Protein AF-A0A6N6KEZ6-F1 (afdb_monomer)

Sequence (178 aa):
MNPNRKKKKTLINPRKERHRRRELSLEQYFKGILEGDRVILSRAITLLESTRKDHKLLARELVEKCLPYTGKSFRLGITGTPGVGKSTFIASFGMYQISQGKKVAVLAVDPSSGVTRESILGDKTRMDKLSRHQQAYIRPSAAWDSLRGVAHKTRETILLCEAAGYDMIIVETVGVVQ

Solvent-accessible surface area (backbone atoms only — not comparable to full-atom values): 10262 Å² total; per-residue (Å²): 138,84,94,79,81,81,80,80,75,79,80,75,61,74,72,64,66,76,64,60,72,76,82,73,52,66,66,57,43,52,52,30,20,62,74,45,37,64,67,43,42,52,50,51,47,52,29,57,72,41,86,51,70,69,40,43,53,52,33,50,55,42,51,63,70,35,51,90,52,37,86,81,43,51,77,45,80,45,74,51,62,85,87,77,46,64,63,56,49,52,30,54,51,48,48,50,43,39,75,72,74,38,25,35,34,37,39,39,41,29,80,60,45,65,80,39,97,67,80,63,79,82,47,50,75,68,25,52,69,37,69,70,33,95,51,37,45,78,43,81,47,75,19,86,51,59,72,68,55,42,54,52,47,50,53,53,43,49,42,54,40,23,27,30,62,27,43,31,37,37,36,36,42,66,44,80,80,129

Nearest PDB structures (foldseek):
  2qm8-assembly1_B  TM=9.218E-01  e=8.811E-16  Methylorubrum extorquens AM1
  4jyc-assembly2_B  TM=9.032E-01  e=5.930E-16  Methylorubrum extorquens AM1
  4jyb-assembly1_B  TM=9.152E-01  e=1.385E-15  Methylorubrum extorquens AM1
  4jyb-assembly1_A  TM=9.215E-01  e=3.423E-15  Methylorubrum extorquens AM1
  2qm8-assembly1_A  TM=9.091E-01  e=3.057E-15  Methylorubrum extorquens AM1

Foldseek 3Di:
DDPDDDPPDDPDPPVVVVPPPPDDALVRLLVCLLQLPLVSLLVLLVLLVDPDPVSVVSNVVSLVSLQVLADQAAEAEDEDAPPPCRLVCCLVVLVVVVVVVFQEEEEEQELCCLPDVDDPPVSCVVSVPQCPDPSYHYDYDRNNDPPVSSVVSVVSSNSSNSSSRGRYYYYYYHYDDD

Radius of gyration: 20.62 Å; Cα contacts (8 Å, |Δi|>4): 231; chains: 1; bounding box: 39×37×83 Å

pLDDT: mean 79.79, std 20.98, range [33.06, 98.62]

Secondary structure (DSSP, 8-state):
-------------HHHHTTS-PPPPHHHHHHHHHTT-HHHHHHHHHHHH---HHHHHHHHHHHHHHGGG-S-SEEEEE---TTSSHHHHHHHHHHHHHHTT--EEEEEEETTTTT-S-SSTTTTTTSHHHHH-TTEEEEEEE--S-HHHHHHHHHHHHHHHHHTT-SEEEEEEPPPP-

Structure (mmCIF, N/CA/C/O backbone):
data_AF-A0A6N6KEZ6-F1
#
_entry.id   AF-A0A6N6KEZ6-F1
#
loop_
_atom_site.group_PDB
_atom_site.id
_atom_site.type_symbol
_atom_site.label_atom_id
_atom_site.label_alt_id
_atom_site.label_comp_id
_atom_site.label_asym_id
_atom_site.label_entity_id
_atom_site.label_seq_id
_atom_site.pdbx_PDB_ins_code
_atom_site.Cartn_x
_atom_site.Cartn_y
_atom_site.Cartn_z
_atom_site.occupancy
_atom_site.B_iso_or_equiv
_atom_site.auth_seq_id
_atom_site.auth_comp_id
_atom_site.auth_asym_id
_atom_site.auth_atom_id
_atom_site.pdbx_PDB_model_num
ATOM 1 N N . MET A 1 1 ? -13.095 -18.996 -66.629 1.00 39.56 1 MET A N 1
ATOM 2 C CA . MET A 1 1 ? -12.800 -17.764 -65.859 1.00 39.56 1 MET A CA 1
ATOM 3 C C . MET A 1 1 ? -14.006 -17.499 -64.961 1.00 39.56 1 MET A C 1
ATOM 5 O O . MET A 1 1 ? -15.068 -17.227 -65.494 1.00 39.56 1 MET A O 1
ATOM 9 N N . ASN A 1 2 ? -13.913 -17.720 -63.644 1.00 33.06 2 ASN A N 1
ATOM 10 C CA . ASN A 1 2 ? -15.077 -17.665 -62.741 1.00 33.06 2 ASN A CA 1
ATOM 11 C C . ASN A 1 2 ? -14.962 -16.453 -61.787 1.00 33.06 2 ASN A C 1
ATOM 13 O O . ASN A 1 2 ? -14.036 -16.435 -60.969 1.00 33.06 2 ASN A O 1
ATOM 17 N N . PRO A 1 3 ? -15.838 -15.433 -61.878 1.00 43.56 3 PRO A N 1
ATOM 18 C CA . PRO A 1 3 ? -15.751 -14.226 -61.068 1.00 43.56 3 PRO A CA 1
ATOM 19 C C . PRO A 1 3 ? -16.653 -14.349 -59.833 1.00 43.56 3 PRO A C 1
ATOM 21 O O . PRO A 1 3 ? -17.780 -13.869 -59.823 1.00 43.56 3 PRO A O 1
ATOM 24 N N . ASN A 1 4 ? -16.179 -14.992 -58.761 1.00 43.97 4 ASN A N 1
ATOM 25 C CA . ASN A 1 4 ? -16.830 -14.855 -57.452 1.00 43.97 4 ASN A CA 1
ATOM 26 C C . ASN A 1 4 ? -15.882 -15.202 -56.291 1.00 43.97 4 ASN A C 1
ATOM 28 O O . ASN A 1 4 ? -15.858 -16.319 -55.780 1.00 43.97 4 ASN A O 1
ATOM 32 N N . ARG A 1 5 ? -15.094 -14.224 -55.833 1.00 44.69 5 ARG A N 1
ATOM 33 C CA . ARG A 1 5 ? -14.444 -14.268 -54.513 1.00 44.69 5 ARG A CA 1
ATOM 34 C C . ARG A 1 5 ? -14.894 -13.061 -53.698 1.00 44.69 5 ARG A C 1
ATOM 36 O O . ARG A 1 5 ? -14.211 -12.043 -53.617 1.00 44.69 5 ARG A O 1
ATOM 43 N N . LYS A 1 6 ? -16.069 -13.193 -53.076 1.00 42.56 6 LYS A N 1
ATOM 44 C CA . LYS A 1 6 ? -16.505 -12.327 -51.975 1.00 42.56 6 LYS A CA 1
ATOM 45 C C . LYS A 1 6 ? -15.437 -12.361 -50.874 1.00 42.56 6 LYS A C 1
ATOM 47 O O . LYS A 1 6 ? -15.147 -13.416 -50.312 1.00 42.56 6 LYS A O 1
ATOM 52 N N . LYS A 1 7 ? -14.851 -11.197 -50.579 1.00 43.41 7 LYS A N 1
ATOM 53 C CA . LYS A 1 7 ? -13.954 -10.970 -49.439 1.00 43.41 7 LYS A CA 1
ATOM 54 C C . LYS A 1 7 ? -14.673 -11.398 -48.153 1.00 43.41 7 LYS A C 1
ATOM 56 O O . LYS A 1 7 ? -15.649 -10.764 -47.754 1.00 43.41 7 LYS A O 1
ATOM 61 N N . LYS A 1 8 ? -14.199 -12.466 -47.502 1.00 40.03 8 LYS A N 1
ATOM 62 C CA . LYS A 1 8 ? -14.596 -12.812 -46.130 1.00 40.03 8 LYS A CA 1
ATOM 63 C C . LYS A 1 8 ? -14.159 -11.660 -45.220 1.00 40.03 8 LYS A C 1
ATOM 65 O O . LYS A 1 8 ? -12.970 -11.497 -44.969 1.00 40.03 8 LYS A O 1
ATOM 70 N N . LYS A 1 9 ? -15.113 -10.847 -44.756 1.00 42.62 9 LYS A N 1
ATOM 71 C CA . LYS A 1 9 ? -14.908 -9.938 -43.623 1.00 42.62 9 LYS A CA 1
ATOM 72 C C . LYS A 1 9 ? -14.557 -10.805 -42.418 1.00 42.62 9 LYS A C 1
ATOM 74 O O . LYS A 1 9 ? -15.373 -11.614 -41.982 1.00 42.62 9 LYS A O 1
ATOM 79 N N . THR A 1 10 ? -13.335 -10.672 -41.922 1.00 42.62 10 THR A N 1
ATOM 80 C CA . THR A 1 10 ? -12.899 -11.290 -40.673 1.00 42.62 10 THR A CA 1
ATOM 81 C C . THR A 1 10 ? -13.818 -10.781 -39.566 1.00 42.62 10 THR A C 1
ATOM 83 O O . THR A 1 10 ? -13.821 -9.592 -39.254 1.00 42.62 10 THR A O 1
ATOM 86 N N . LEU A 1 11 ? -14.655 -11.665 -39.026 1.00 49.34 11 LEU A N 1
ATOM 87 C CA . LEU A 1 11 ? -15.538 -11.371 -37.903 1.00 49.34 11 LEU A CA 1
ATOM 88 C C . LEU A 1 11 ? -14.661 -11.151 -36.664 1.00 49.34 11 LEU A C 1
ATOM 90 O O . LEU A 1 11 ? -14.237 -12.100 -36.006 1.00 49.34 11 LEU A O 1
ATOM 94 N N . ILE A 1 12 ? -14.331 -9.891 -36.379 1.00 56.25 12 ILE A N 1
ATOM 95 C CA . ILE A 1 12 ? -13.690 -9.504 -35.123 1.00 56.25 12 ILE A CA 1
ATOM 96 C C . ILE A 1 12 ? -14.711 -9.772 -34.013 1.00 56.25 12 ILE A C 1
ATOM 98 O O . ILE A 1 12 ? -15.818 -9.242 -34.028 1.00 56.25 12 ILE A O 1
ATOM 102 N N . ASN A 1 13 ? -14.356 -10.655 -33.080 1.00 51.19 13 ASN A N 1
ATOM 103 C CA . ASN A 1 13 ? -15.225 -11.086 -31.991 1.00 51.19 13 ASN A CA 1
ATOM 104 C C . ASN A 1 13 ? -15.569 -9.891 -31.064 1.00 51.19 13 ASN A C 1
ATOM 106 O O . ASN A 1 13 ? -14.661 -9.383 -30.398 1.00 51.19 13 ASN A O 1
ATOM 110 N N . PRO A 1 14 ? -16.844 -9.471 -30.940 1.00 50.97 14 PRO A N 1
ATOM 111 C CA . PRO A 1 14 ? -17.250 -8.310 -30.134 1.00 50.97 14 PRO A CA 1
ATOM 112 C C . PRO A 1 14 ? -17.004 -8.489 -28.623 1.00 50.97 14 PRO A C 1
ATOM 114 O O . PRO A 1 14 ? -17.010 -7.524 -27.860 1.00 50.97 14 PRO A O 1
ATOM 117 N N . ARG A 1 15 ? -16.717 -9.718 -28.160 1.00 48.75 15 ARG A N 1
ATOM 118 C CA . ARG A 1 15 ? -16.285 -9.977 -26.774 1.00 48.75 15 ARG A CA 1
ATOM 119 C C . ARG A 1 15 ? -14.855 -9.502 -26.483 1.00 48.75 15 ARG A C 1
ATOM 121 O O . ARG A 1 15 ? -14.534 -9.269 -25.321 1.00 48.75 15 ARG A O 1
ATOM 128 N N . LYS A 1 16 ? -14.003 -9.332 -27.503 1.00 45.66 16 LYS A N 1
ATOM 129 C CA . LYS A 1 16 ? -12.598 -8.910 -27.335 1.00 45.66 16 LYS A CA 1
ATOM 130 C C . LYS A 1 16 ? -12.468 -7.410 -27.031 1.00 45.66 16 LYS A C 1
ATOM 132 O O . LYS A 1 16 ? -11.566 -7.022 -26.295 1.00 45.66 16 LYS A O 1
ATOM 137 N N . GLU A 1 17 ? -13.395 -6.582 -27.517 1.00 43.19 17 GLU A N 1
ATOM 138 C CA . GLU A 1 17 ? -13.445 -5.142 -27.208 1.00 43.19 17 GLU A CA 1
ATOM 139 C C . GLU A 1 17 ? -13.908 -4.853 -25.777 1.00 43.19 17 GLU A C 1
ATOM 141 O O . GLU A 1 17 ? -13.361 -3.964 -25.127 1.00 43.19 17 GLU A O 1
ATOM 146 N N . ARG A 1 18 ? -14.843 -5.649 -25.236 1.00 45.84 18 ARG A N 1
ATOM 147 C CA . ARG A 1 18 ? -15.369 -5.463 -23.869 1.00 45.84 18 ARG A CA 1
ATOM 148 C C . ARG A 1 18 ? -14.318 -5.634 -22.762 1.00 45.84 18 ARG A C 1
ATOM 150 O O . ARG A 1 18 ? -14.537 -5.151 -21.657 1.00 45.84 18 ARG A O 1
ATOM 157 N N . HIS A 1 19 ? -13.185 -6.281 -23.048 1.00 44.97 19 HIS A N 1
ATOM 158 C CA . HIS A 1 19 ? -12.118 -6.547 -22.075 1.00 44.97 19 HIS A CA 1
ATOM 159 C C . HIS A 1 19 ? -10.830 -5.743 -22.276 1.00 44.97 19 HIS A C 1
ATOM 161 O O . HIS A 1 19 ? -9.875 -5.941 -21.517 1.00 44.97 19 HIS A O 1
ATOM 167 N N . ARG A 1 20 ? -10.789 -4.785 -23.212 1.00 51.41 20 ARG A N 1
ATOM 168 C CA . ARG A 1 20 ? -9.776 -3.724 -23.147 1.00 51.41 20 ARG A CA 1
ATOM 169 C C . ARG A 1 20 ? -10.116 -2.897 -21.906 1.00 51.41 20 ARG A C 1
ATOM 171 O O . ARG A 1 20 ? -10.940 -1.990 -21.976 1.00 51.41 20 ARG A O 1
ATOM 178 N N . ARG A 1 21 ? -9.567 -3.272 -20.739 1.00 61.22 21 ARG A N 1
ATOM 179 C CA . ARG A 1 21 ? -9.621 -2.448 -19.520 1.00 61.22 21 ARG A CA 1
ATOM 180 C C . ARG A 1 21 ? -9.259 -1.040 -19.972 1.00 61.22 21 ARG A C 1
ATOM 182 O O . ARG A 1 21 ? -8.132 -0.852 -20.420 1.00 61.22 21 ARG A O 1
ATOM 189 N N . ARG A 1 22 ? -10.211 -0.099 -19.934 1.00 70.81 22 ARG A N 1
ATOM 190 C CA . ARG A 1 22 ? -9.932 1.298 -20.283 1.00 70.81 22 ARG A CA 1
ATOM 191 C C . ARG A 1 22 ? -8.696 1.713 -19.484 1.00 70.81 22 ARG A C 1
ATOM 193 O O . ARG A 1 22 ? -8.662 1.533 -18.256 1.00 70.81 22 ARG A O 1
ATOM 200 N N . GLU A 1 23 ? -7.655 2.131 -20.198 1.00 82.31 23 GLU A N 1
ATOM 201 C CA . GLU A 1 23 ? -6.483 2.731 -19.573 1.00 82.31 23 GLU A CA 1
ATOM 202 C C . GLU A 1 23 ? -6.987 3.965 -18.824 1.00 82.31 23 GLU A C 1
ATOM 204 O O . GLU A 1 23 ? -7.732 4.773 -19.379 1.00 82.31 23 GLU A O 1
ATOM 209 N N . LEU A 1 24 ? -6.710 4.012 -17.519 1.00 92.12 24 LEU A N 1
ATOM 210 C CA . LEU A 1 24 ? -7.127 5.130 -16.684 1.00 92.12 24 LEU A CA 1
ATOM 211 C C . LEU A 1 24 ? -6.166 6.289 -16.933 1.00 92.12 24 LEU A C 1
ATOM 213 O O . LEU A 1 24 ? -4.958 6.070 -17.042 1.00 92.12 24 LEU A O 1
ATOM 217 N N . SER A 1 25 ? -6.698 7.504 -16.997 1.00 95.94 25 SER A N 1
ATOM 218 C CA . SER A 1 25 ? -5.875 8.711 -17.019 1.00 95.94 25 SER A CA 1
ATOM 219 C C . SER A 1 25 ? -5.213 8.959 -15.660 1.00 95.94 25 SER A C 1
ATOM 221 O O . SER A 1 25 ? -5.630 8.406 -14.638 1.00 95.94 25 SER A O 1
ATOM 223 N N . LEU A 1 26 ? -4.208 9.840 -15.642 1.00 97.50 26 LEU A N 1
ATOM 224 C CA . LEU A 1 26 ? -3.562 10.314 -14.415 1.00 97.50 26 LEU A CA 1
ATOM 225 C C . LEU A 1 26 ? -4.590 10.809 -13.383 1.00 97.50 26 LEU A C 1
ATOM 227 O O . LEU A 1 26 ? -4.562 10.382 -12.232 1.00 97.50 26 LEU A O 1
ATOM 231 N N . GLU A 1 27 ? -5.544 11.641 -13.812 1.00 97.81 27 GLU A N 1
ATOM 232 C CA . GLU A 1 27 ? -6.601 12.172 -12.939 1.00 97.81 27 GLU A CA 1
ATOM 233 C C . GLU A 1 27 ? -7.503 11.081 -12.365 1.00 97.81 27 GLU A C 1
ATOM 235 O O . GLU A 1 2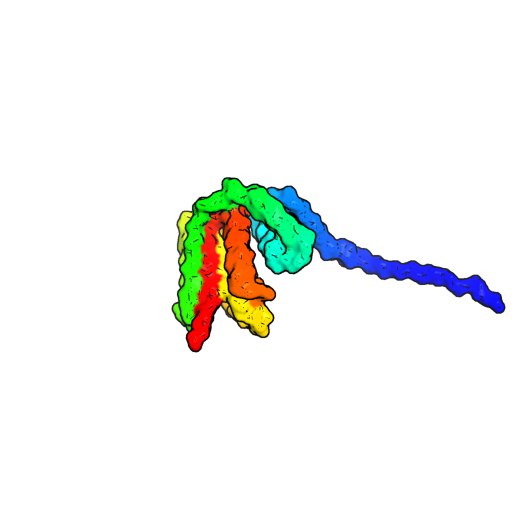7 ? -7.884 11.141 -11.199 1.00 97.81 27 GLU A O 1
ATOM 240 N N . GLN A 1 28 ? -7.839 10.065 -13.165 1.00 97.94 28 GLN A N 1
ATOM 241 C CA . GLN A 1 28 ? -8.671 8.957 -12.700 1.00 97.94 28 GLN A CA 1
ATOM 242 C C . GLN A 1 28 ? -7.947 8.112 -11.651 1.00 97.94 28 GLN A C 1
ATOM 244 O O . GLN A 1 28 ? -8.565 7.713 -10.664 1.00 97.94 28 GLN A O 1
ATOM 249 N N . TYR A 1 29 ? -6.646 7.865 -11.837 1.00 98.38 29 TYR A N 1
ATOM 250 C CA . TYR A 1 29 ? -5.831 7.212 -10.815 1.00 98.38 29 TYR A CA 1
ATOM 251 C C . TYR A 1 29 ? -5.758 8.045 -9.540 1.00 98.38 29 TYR A C 1
ATOM 253 O O . TYR A 1 29 ? -6.046 7.533 -8.461 1.00 98.38 29 TYR A O 1
ATOM 261 N N . PHE A 1 30 ? -5.402 9.322 -9.669 1.00 98.62 30 PHE A N 1
ATOM 262 C CA . PHE A 1 30 ? -5.222 10.224 -8.540 1.00 98.62 30 PHE A CA 1
ATOM 263 C C . PHE A 1 30 ? -6.497 10.361 -7.704 1.00 98.62 30 PHE A C 1
ATOM 265 O O . PHE A 1 30 ? -6.468 10.142 -6.494 1.00 98.62 30 PHE A O 1
ATOM 272 N N . LYS A 1 31 ? -7.632 10.647 -8.355 1.00 98.44 31 LYS A N 1
ATOM 273 C CA . LYS A 1 31 ? -8.926 10.783 -7.681 1.00 98.44 31 LYS A CA 1
ATOM 274 C C . LYS A 1 31 ? -9.320 9.492 -6.965 1.00 98.44 31 LYS A C 1
ATOM 276 O O . LYS A 1 31 ? -9.652 9.533 -5.787 1.00 98.44 31 LYS A O 1
ATOM 281 N N . GLY A 1 32 ? -9.210 8.349 -7.644 1.00 98.31 32 GLY A N 1
ATOM 282 C CA . GLY A 1 32 ? -9.541 7.061 -7.041 1.00 98.31 32 GLY A CA 1
ATOM 283 C C . GLY A 1 32 ? -8.648 6.695 -5.855 1.00 98.31 32 GLY A C 1
ATOM 284 O O . GLY A 1 32 ? -9.132 6.132 -4.877 1.00 98.31 32 GLY A O 1
ATOM 285 N N . ILE A 1 33 ? -7.359 7.049 -5.905 1.00 98.50 33 ILE A N 1
ATOM 286 C CA . ILE A 1 33 ? -6.450 6.884 -4.766 1.00 98.50 33 ILE A CA 1
ATOM 287 C C . ILE A 1 33 ? -6.923 7.732 -3.584 1.00 98.50 33 ILE A C 1
ATOM 289 O O . ILE A 1 33 ? -7.103 7.170 -2.509 1.00 98.50 33 ILE A O 1
ATOM 293 N N . LEU A 1 34 ? -7.188 9.029 -3.772 1.00 98.25 34 LEU A N 1
ATOM 294 C CA . LEU A 1 34 ? -7.643 9.907 -2.682 1.00 98.25 34 LEU A CA 1
ATOM 295 C C . LEU A 1 34 ? -9.004 9.501 -2.100 1.00 98.25 34 LEU A C 1
ATOM 297 O O . LEU A 1 34 ? -9.238 9.663 -0.906 1.00 98.25 34 LEU A O 1
ATOM 301 N N . GLU A 1 35 ? -9.887 8.933 -2.920 1.00 97.88 35 GLU A N 1
ATOM 302 C CA . GLU A 1 35 ? -11.172 8.368 -2.481 1.00 97.88 35 GLU A CA 1
ATOM 303 C C . GLU A 1 35 ? -11.011 7.012 -1.765 1.00 97.88 35 GLU A C 1
ATOM 305 O O . GLU A 1 35 ? -11.973 6.459 -1.232 1.00 97.88 35 GLU A O 1
ATOM 310 N N . GLY A 1 36 ? -9.793 6.464 -1.717 1.00 96.69 36 GLY A N 1
ATOM 311 C CA . GLY A 1 36 ? -9.489 5.204 -1.052 1.00 96.69 36 GLY A CA 1
ATOM 312 C C . GLY A 1 36 ? -9.933 3.961 -1.828 1.00 96.69 36 GLY A C 1
ATOM 313 O O . GLY A 1 36 ? -10.050 2.890 -1.219 1.00 96.69 36 GLY A O 1
ATOM 314 N N . ASP A 1 37 ? -10.160 4.068 -3.143 1.00 97.31 37 ASP A N 1
ATOM 315 C CA . ASP A 1 37 ? -10.543 2.952 -4.010 1.00 97.31 37 ASP A CA 1
ATOM 316 C C . ASP A 1 37 ? -9.404 1.921 -4.094 1.00 97.31 37 ASP A C 1
ATOM 318 O O . ASP A 1 37 ? -8.345 2.124 -4.698 1.00 97.31 37 ASP A O 1
ATOM 322 N N . ARG A 1 38 ? -9.651 0.753 -3.494 1.00 94.81 38 ARG A N 1
ATOM 323 C CA . ARG A 1 38 ? -8.706 -0.369 -3.417 1.00 94.81 38 ARG A CA 1
ATOM 324 C C . ARG A 1 38 ? -8.332 -0.937 -4.784 1.00 94.81 38 ARG A C 1
ATOM 326 O O . ARG A 1 38 ? -7.206 -1.410 -4.966 1.00 94.81 38 ARG A O 1
ATOM 333 N N . VAL A 1 39 ? -9.265 -0.934 -5.734 1.00 94.69 39 VAL A N 1
ATOM 334 C CA . VAL A 1 39 ? -9.041 -1.446 -7.090 1.00 94.69 39 VAL A CA 1
ATOM 335 C C . VAL A 1 39 ? -8.142 -0.482 -7.850 1.00 94.69 39 VAL A C 1
ATOM 337 O O . VAL A 1 39 ? -7.191 -0.924 -8.500 1.00 94.69 39 VAL A O 1
ATOM 340 N N . ILE A 1 40 ? -8.393 0.823 -7.738 1.00 97.12 40 ILE A N 1
ATOM 341 C CA . ILE A 1 40 ? -7.553 1.847 -8.369 1.00 97.12 40 ILE A CA 1
ATOM 342 C C . ILE A 1 40 ? -6.154 1.852 -7.747 1.00 97.12 40 ILE A C 1
ATOM 344 O O . ILE A 1 40 ? -5.178 1.808 -8.496 1.00 97.12 40 ILE A O 1
ATOM 348 N N . LEU A 1 41 ? -6.041 1.769 -6.417 1.00 97.25 41 LEU A N 1
ATOM 349 C CA . LEU A 1 41 ? -4.755 1.627 -5.725 1.00 97.25 41 LEU A CA 1
ATOM 350 C C . LEU A 1 41 ? -3.973 0.396 -6.218 1.00 97.25 41 LEU A C 1
ATOM 352 O O . LEU A 1 41 ? -2.798 0.502 -6.565 1.00 97.25 41 LEU A O 1
ATOM 356 N N . SER A 1 42 ? -4.629 -0.763 -6.335 1.00 94.25 42 SER A N 1
ATOM 357 C CA . SER A 1 42 ? -3.994 -1.990 -6.849 1.00 94.25 42 SER A CA 1
ATOM 358 C C . SER A 1 42 ? -3.485 -1.826 -8.285 1.00 94.25 42 SER A C 1
ATOM 360 O O . SER A 1 42 ? -2.396 -2.295 -8.630 1.00 94.25 42 SER A O 1
ATOM 362 N N . ARG A 1 43 ? -4.261 -1.147 -9.140 1.00 94.81 43 ARG A N 1
ATOM 363 C CA . ARG A 1 43 ? -3.870 -0.857 -10.528 1.00 94.81 43 ARG A CA 1
ATOM 364 C C . ARG A 1 43 ? -2.713 0.139 -10.597 1.00 94.81 43 ARG A C 1
ATOM 366 O O . ARG A 1 43 ? -1.821 -0.063 -11.414 1.00 94.81 43 ARG A O 1
ATOM 373 N N . ALA A 1 44 ? -2.697 1.157 -9.741 1.00 95.69 44 ALA A N 1
ATOM 374 C CA . ALA A 1 44 ? -1.601 2.118 -9.646 1.00 95.69 44 ALA A CA 1
ATOM 375 C C . ALA A 1 44 ? -0.295 1.449 -9.186 1.00 95.69 44 ALA A C 1
ATOM 377 O O . ALA A 1 44 ? 0.761 1.685 -9.761 1.00 95.69 44 ALA A O 1
ATOM 378 N N . ILE A 1 45 ? -0.364 0.522 -8.230 1.00 93.50 45 ILE A N 1
ATOM 379 C CA . ILE A 1 45 ? 0.809 -0.266 -7.819 1.00 93.50 45 ILE A CA 1
ATOM 380 C C . ILE A 1 45 ? 1.281 -1.183 -8.957 1.00 93.50 45 ILE A C 1
ATOM 382 O O . ILE A 1 45 ? 2.474 -1.286 -9.226 1.00 93.50 45 ILE A O 1
ATOM 386 N N . THR A 1 46 ? 0.355 -1.784 -9.709 1.00 91.19 46 THR A N 1
ATOM 387 C CA . THR A 1 46 ? 0.706 -2.548 -10.923 1.00 91.19 46 THR A CA 1
ATOM 388 C C . THR A 1 46 ? 1.396 -1.662 -11.974 1.00 91.19 46 THR A C 1
ATOM 390 O O . THR A 1 46 ? 2.278 -2.124 -12.698 1.00 91.19 46 THR A O 1
ATOM 393 N N . LEU A 1 47 ? 1.016 -0.383 -12.058 1.00 92.12 47 LEU A N 1
ATOM 394 C CA . LEU A 1 47 ? 1.651 0.599 -12.936 1.00 92.12 47 LEU A CA 1
ATOM 395 C C . LEU A 1 47 ? 3.109 0.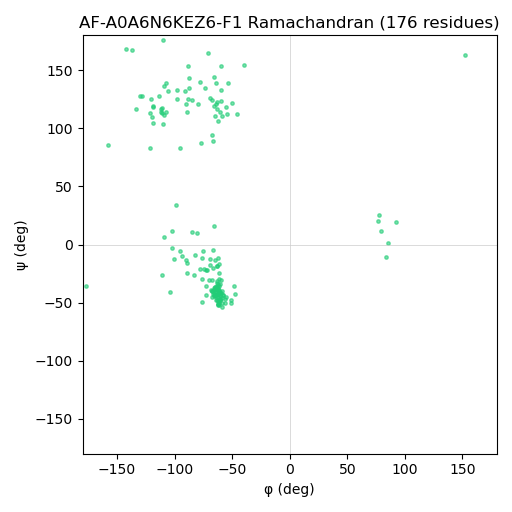865 -12.520 1.00 92.12 47 LEU A C 1
ATOM 397 O O . LEU A 1 47 ? 3.978 0.847 -13.390 1.00 92.12 47 LEU A O 1
ATOM 401 N N . LEU A 1 48 ? 3.385 1.009 -11.214 1.00 90.31 48 LEU A N 1
ATOM 402 C CA . LEU A 1 48 ? 4.747 1.134 -10.660 1.00 90.31 48 LEU A CA 1
ATOM 403 C C . LEU A 1 48 ? 5.617 -0.100 -10.938 1.00 90.31 48 LEU A C 1
ATOM 405 O O . LEU A 1 48 ? 6.822 -0.000 -11.166 1.00 90.31 48 LEU A O 1
ATOM 409 N N . GLU A 1 49 ? 5.016 -1.289 -10.923 1.00 86.50 49 GLU A N 1
ATOM 410 C CA . GLU A 1 49 ? 5.735 -2.544 -11.159 1.00 86.50 49 GLU A CA 1
ATOM 411 C C . GLU A 1 49 ? 6.110 -2.757 -12.636 1.00 86.50 49 GLU A C 1
ATOM 413 O O . GLU A 1 49 ? 7.051 -3.501 -12.926 1.00 86.50 49 GLU A O 1
ATOM 418 N N . SER A 1 50 ? 5.413 -2.087 -13.558 1.00 87.38 50 SER A N 1
ATOM 419 C CA . SER A 1 50 ? 5.540 -2.267 -15.005 1.00 87.38 50 SER A CA 1
ATOM 420 C C . SER A 1 50 ? 6.902 -1.851 -15.575 1.00 87.38 50 SER A C 1
ATOM 422 O O . SER A 1 50 ? 7.495 -0.837 -15.209 1.00 87.38 50 SER A O 1
ATOM 424 N N . THR A 1 51 ? 7.371 -2.592 -16.582 1.00 86.31 51 THR A N 1
ATOM 425 C CA . THR A 1 51 ? 8.599 -2.277 -17.330 1.00 86.31 51 THR A CA 1
ATOM 426 C C . THR A 1 51 ? 8.369 -1.366 -18.541 1.00 86.31 51 THR A C 1
ATOM 428 O O . THR A 1 51 ? 9.331 -0.770 -19.032 1.00 86.31 51 THR A O 1
ATOM 431 N N . ARG A 1 52 ? 7.118 -1.205 -19.007 1.00 90.56 52 ARG A N 1
ATOM 432 C CA . ARG A 1 52 ? 6.773 -0.348 -20.158 1.00 90.56 52 ARG A CA 1
ATOM 433 C C . ARG A 1 52 ? 7.078 1.133 -19.884 1.00 90.56 52 ARG A C 1
ATOM 435 O O . ARG A 1 52 ? 6.796 1.632 -18.797 1.00 90.56 52 ARG A O 1
ATOM 442 N N . LYS A 1 53 ? 7.628 1.843 -20.878 1.00 92.12 53 LYS A N 1
ATOM 443 C CA . LYS A 1 53 ? 8.069 3.248 -20.743 1.00 92.12 53 LYS A CA 1
ATOM 444 C C . LYS A 1 53 ? 6.922 4.217 -20.443 1.00 92.12 53 LYS A C 1
ATOM 446 O O . LYS A 1 53 ? 7.067 5.071 -19.578 1.00 92.12 53 LYS A O 1
ATOM 451 N N . ASP A 1 54 ? 5.797 4.062 -21.131 1.00 93.38 54 ASP A N 1
ATOM 452 C CA . ASP A 1 54 ? 4.582 4.858 -20.931 1.00 93.38 54 ASP A CA 1
ATOM 453 C C . ASP A 1 54 ? 4.009 4.681 -19.518 1.00 93.38 54 ASP A C 1
ATOM 455 O O . ASP A 1 54 ? 3.678 5.658 -18.853 1.00 93.38 54 ASP A O 1
ATOM 459 N N . HIS A 1 55 ? 3.987 3.446 -19.010 1.00 94.12 55 HIS A N 1
ATOM 460 C CA . HIS A 1 55 ? 3.580 3.172 -17.633 1.00 94.12 55 HIS A CA 1
ATOM 461 C C . HIS A 1 55 ? 4.505 3.839 -16.610 1.00 94.12 55 HIS A C 1
ATOM 463 O O . HIS A 1 55 ? 4.015 4.410 -15.643 1.00 94.12 55 HIS A O 1
ATOM 469 N N . LYS A 1 56 ? 5.827 3.795 -16.824 1.00 92.06 56 LYS A N 1
ATOM 470 C CA . LYS A 1 56 ? 6.803 4.425 -15.918 1.00 92.06 56 LYS A CA 1
ATOM 471 C C . LYS A 1 56 ? 6.619 5.940 -15.827 1.00 92.06 56 LYS A C 1
ATOM 473 O O . LYS A 1 56 ? 6.690 6.483 -14.730 1.00 92.06 56 LYS A O 1
ATOM 478 N N . LEU A 1 57 ? 6.371 6.602 -16.960 1.00 95.56 57 LEU A N 1
ATOM 479 C CA . LEU A 1 57 ? 6.089 8.041 -17.000 1.00 95.56 57 LEU A CA 1
ATOM 480 C C . LEU A 1 57 ? 4.817 8.368 -16.212 1.00 95.56 57 LEU A C 1
ATOM 482 O O . LEU A 1 57 ? 4.864 9.164 -15.279 1.00 95.56 57 LEU A O 1
ATOM 486 N N . LEU A 1 58 ? 3.719 7.667 -16.509 1.00 96.81 58 LEU A N 1
ATOM 487 C CA . LEU A 1 58 ? 2.444 7.873 -15.824 1.00 96.81 58 LEU A CA 1
ATOM 488 C C . LEU A 1 58 ? 2.532 7.586 -14.315 1.00 96.81 58 LEU A C 1
ATOM 490 O O . LEU A 1 58 ? 1.936 8.300 -13.514 1.00 96.81 58 LEU A O 1
ATOM 494 N N . ALA A 1 59 ? 3.273 6.550 -13.912 1.00 95.56 59 ALA A N 1
ATOM 495 C CA . ALA A 1 59 ? 3.433 6.200 -12.504 1.00 95.56 59 ALA A CA 1
ATOM 496 C C . ALA A 1 59 ? 4.229 7.259 -11.737 1.00 95.56 59 ALA A C 1
ATOM 498 O O . ALA A 1 59 ? 3.866 7.596 -10.613 1.00 95.56 59 ALA A O 1
ATOM 499 N N . ARG A 1 60 ? 5.278 7.811 -12.357 1.00 96.69 60 ARG A N 1
ATOM 500 C CA . ARG A 1 60 ? 6.065 8.899 -11.775 1.00 96.69 60 ARG A CA 1
ATOM 501 C C . ARG A 1 60 ? 5.207 10.141 -11.548 1.00 96.69 60 ARG A C 1
ATOM 503 O O . ARG A 1 60 ? 5.185 10.653 -10.434 1.00 96.69 60 ARG A O 1
ATOM 510 N N . GLU A 1 61 ? 4.474 10.579 -12.571 1.00 98.19 61 GLU A N 1
ATOM 511 C CA . GLU A 1 61 ? 3.561 11.728 -12.467 1.00 98.19 61 GLU A CA 1
ATOM 512 C C . GLU A 1 61 ? 2.498 11.504 -11.383 1.00 98.19 61 GLU A C 1
ATOM 514 O O . GLU A 1 61 ? 2.182 12.407 -10.609 1.00 98.19 61 GLU A O 1
ATOM 519 N N . LEU A 1 62 ? 1.976 10.278 -11.283 1.00 98.50 62 LEU A N 1
ATOM 520 C CA . LEU A 1 62 ? 1.007 9.909 -10.257 1.00 98.50 62 LEU A CA 1
ATOM 521 C C . LEU A 1 62 ? 1.592 10.003 -8.846 1.00 98.50 62 LEU A C 1
ATOM 523 O O . LEU A 1 62 ? 0.959 10.587 -7.968 1.00 98.50 62 LEU A O 1
ATOM 527 N N . VAL A 1 63 ? 2.789 9.452 -8.622 1.00 98.00 63 VAL A N 1
ATOM 528 C CA . VAL A 1 63 ? 3.469 9.531 -7.321 1.00 98.00 63 VAL A CA 1
ATOM 529 C C . VAL A 1 63 ? 3.737 10.985 -6.952 1.00 98.00 63 VAL A C 1
ATOM 531 O O . VAL A 1 63 ? 3.388 11.381 -5.842 1.00 98.00 63 VAL A O 1
ATOM 534 N N . GLU A 1 64 ? 4.286 11.783 -7.874 1.00 98.38 64 GLU A N 1
ATOM 535 C CA . GLU A 1 64 ? 4.550 13.215 -7.671 1.00 98.38 64 GLU A CA 1
ATOM 536 C C . GLU A 1 64 ? 3.273 13.963 -7.261 1.00 98.38 64 GLU A C 1
ATOM 538 O O . GLU A 1 64 ? 3.275 14.706 -6.277 1.00 98.38 64 GLU A O 1
ATOM 543 N N . LYS A 1 65 ? 2.151 13.694 -7.939 1.00 98.44 65 LYS A N 1
ATOM 544 C CA . LYS A 1 65 ? 0.851 14.301 -7.629 1.00 98.44 65 LYS A CA 1
ATOM 545 C C . LYS A 1 65 ? 0.279 13.858 -6.276 1.00 98.44 65 LYS A C 1
ATOM 547 O O . LYS A 1 65 ? -0.418 14.630 -5.620 1.00 98.44 65 LYS A O 1
ATOM 552 N N . CYS A 1 66 ? 0.581 12.639 -5.835 1.00 98.31 66 CYS A N 1
ATOM 553 C CA . CYS A 1 66 ? 0.163 12.124 -4.533 1.00 98.31 66 CYS A CA 1
ATOM 554 C C . CYS A 1 66 ? 1.006 12.649 -3.358 1.00 98.31 66 CYS A C 1
ATOM 556 O O . CYS A 1 66 ? 0.497 12.635 -2.239 1.00 98.31 66 CYS A O 1
ATOM 558 N N . LEU A 1 67 ? 2.241 13.133 -3.573 1.00 98.00 67 LEU A N 1
ATOM 559 C CA . LEU A 1 67 ? 3.175 13.530 -2.501 1.00 98.00 67 LEU A CA 1
ATOM 560 C C . LEU A 1 67 ? 2.573 14.429 -1.401 1.00 98.00 67 LEU A C 1
ATOM 562 O O . LEU A 1 67 ? 2.824 14.132 -0.228 1.00 98.00 67 LEU A O 1
ATOM 566 N N . PRO A 1 68 ? 1.751 15.460 -1.698 1.00 98.12 68 PRO A N 1
ATOM 567 C CA . PRO A 1 68 ? 1.157 16.317 -0.664 1.00 98.12 68 PRO A CA 1
ATOM 568 C C . PRO A 1 68 ? 0.239 15.586 0.331 1.00 98.12 68 PRO A C 1
ATOM 570 O O . PRO A 1 68 ? -0.057 16.109 1.403 1.00 98.12 68 PRO A O 1
ATOM 573 N N . TYR A 1 69 ? -0.211 14.376 -0.009 1.00 97.75 69 TYR A N 1
ATOM 574 C CA . TYR A 1 69 ? -1.130 13.559 0.785 1.00 97.75 69 TYR A CA 1
ATOM 575 C C . TYR A 1 69 ? -0.412 12.427 1.540 1.00 97.75 69 TYR A C 1
ATOM 577 O O . TYR A 1 69 ? -1.059 11.529 2.071 1.00 97.75 69 TYR A O 1
ATOM 585 N N . THR A 1 70 ? 0.922 12.457 1.591 1.00 97.56 70 THR A N 1
ATOM 586 C CA . THR A 1 70 ? 1.763 11.393 2.165 1.00 97.56 70 THR A CA 1
ATOM 587 C C . THR A 1 70 ? 2.441 11.811 3.474 1.00 97.56 70 THR A C 1
ATOM 589 O O . THR A 1 70 ? 2.295 12.941 3.936 1.00 97.56 70 THR A O 1
ATOM 592 N N . GLY A 1 71 ? 3.166 10.884 4.111 1.00 94.12 71 GLY A N 1
ATOM 593 C CA . GLY A 1 71 ? 4.018 11.158 5.277 1.00 94.12 71 GLY A CA 1
ATOM 594 C C . GLY A 1 71 ? 3.331 11.129 6.645 1.00 94.12 71 GLY A C 1
ATOM 595 O O . GLY A 1 71 ? 3.995 11.346 7.653 1.00 94.12 71 GLY A O 1
ATOM 596 N N . LYS A 1 72 ? 2.026 10.840 6.707 1.00 90.81 72 LYS A N 1
ATOM 597 C CA . LYS A 1 72 ? 1.254 10.796 7.965 1.00 90.81 72 LYS A CA 1
ATOM 598 C C . LYS A 1 72 ? 1.120 9.394 8.571 1.00 90.81 72 LYS A C 1
ATOM 600 O O . LYS A 1 72 ? 0.559 9.262 9.656 1.00 90.81 72 LYS A O 1
ATOM 605 N N . SER A 1 73 ? 1.591 8.356 7.877 1.00 96.69 73 SER A N 1
ATOM 606 C CA . SER A 1 73 ? 1.439 6.972 8.335 1.00 96.69 73 SER A CA 1
ATOM 607 C C . SER A 1 73 ? 2.582 6.521 9.245 1.00 96.69 73 SER A C 1
ATOM 609 O O . SER A 1 73 ? 3.718 6.984 9.133 1.00 96.69 73 SER A O 1
ATOM 611 N N . PHE A 1 74 ? 2.293 5.553 10.113 1.00 97.69 74 PHE A N 1
ATOM 612 C CA . PHE A 1 74 ? 3.317 4.785 10.811 1.00 97.69 74 PHE A CA 1
ATOM 613 C C . PHE A 1 74 ? 3.786 3.620 9.930 1.00 97.69 74 PHE A C 1
ATOM 615 O O . PHE A 1 74 ? 2.980 2.783 9.515 1.00 97.69 74 PHE A O 1
ATOM 622 N N . ARG A 1 75 ? 5.094 3.539 9.665 1.00 96.62 75 ARG A N 1
ATOM 623 C CA . ARG A 1 75 ? 5.701 2.526 8.788 1.00 96.62 75 ARG A CA 1
ATOM 624 C C . ARG A 1 75 ? 6.466 1.500 9.626 1.00 96.62 75 ARG A C 1
ATOM 626 O O . ARG A 1 75 ? 7.469 1.846 10.243 1.00 96.62 75 ARG A O 1
ATOM 633 N N . LEU A 1 76 ? 6.008 0.249 9.639 1.00 95.44 76 LEU A N 1
ATOM 634 C CA . LEU A 1 76 ? 6.588 -0.846 10.421 1.00 95.44 76 LEU A CA 1
ATOM 635 C C . LEU A 1 76 ? 7.234 -1.886 9.501 1.00 95.44 76 LEU A C 1
ATOM 637 O O . LEU A 1 76 ? 6.541 -2.539 8.727 1.00 95.44 76 LEU A O 1
ATOM 641 N N . GLY A 1 77 ? 8.549 -2.070 9.607 1.00 92.94 77 GLY A N 1
ATOM 642 C CA . GLY A 1 77 ? 9.255 -3.175 8.954 1.00 92.94 77 GLY A CA 1
ATOM 643 C C . GLY A 1 77 ? 9.257 -4.429 9.828 1.00 92.94 77 GLY A C 1
ATOM 644 O O . GLY A 1 77 ? 9.542 -4.338 11.020 1.00 92.94 77 GLY A O 1
ATOM 645 N N . ILE A 1 78 ? 8.966 -5.593 9.246 1.00 89.88 78 ILE A N 1
ATOM 646 C CA . ILE A 1 78 ? 8.987 -6.889 9.935 1.00 89.88 78 ILE A CA 1
ATOM 647 C C . ILE A 1 78 ? 9.834 -7.875 9.131 1.00 89.88 78 ILE A C 1
ATOM 649 O O . ILE A 1 78 ? 9.622 -8.084 7.937 1.00 89.88 78 ILE A O 1
ATOM 653 N N . THR A 1 79 ? 10.786 -8.505 9.813 1.00 87.06 79 THR A N 1
ATOM 654 C CA . THR A 1 79 ? 11.676 -9.531 9.265 1.00 87.06 79 THR A CA 1
ATOM 655 C C . THR A 1 79 ? 11.827 -10.682 10.258 1.00 87.06 79 THR A C 1
ATOM 657 O O . THR A 1 79 ? 11.401 -10.587 11.408 1.00 87.06 79 THR A O 1
ATOM 660 N N . GLY A 1 80 ? 12.394 -11.794 9.805 1.00 82.56 80 GLY A N 1
ATOM 661 C CA . GLY A 1 80 ? 12.605 -12.993 10.607 1.00 82.56 80 GLY A CA 1
ATOM 662 C C . GLY A 1 80 ? 12.628 -14.252 9.751 1.00 82.56 80 GLY A C 1
ATOM 663 O O . GLY A 1 80 ? 12.159 -14.257 8.606 1.00 82.56 80 GLY A O 1
ATOM 664 N N . THR A 1 81 ? 13.146 -15.337 10.317 1.00 82.12 81 THR A N 1
ATOM 665 C CA . THR A 1 81 ? 13.268 -16.630 9.635 1.00 82.12 81 THR A CA 1
ATOM 666 C C . THR A 1 81 ? 11.903 -17.176 9.182 1.00 82.12 81 THR A C 1
ATOM 668 O O . THR A 1 81 ? 10.852 -16.809 9.733 1.00 82.12 81 THR A O 1
ATOM 671 N N . PRO A 1 82 ? 11.855 -18.018 8.134 1.00 77.31 82 PRO A N 1
ATOM 672 C CA . PRO A 1 82 ? 10.643 -18.754 7.784 1.00 77.31 82 PRO A CA 1
ATOM 673 C C . PRO A 1 82 ? 10.112 -19.546 8.990 1.00 77.31 82 PRO A C 1
ATOM 675 O O . PRO A 1 82 ? 10.883 -20.117 9.752 1.00 77.31 82 PRO A O 1
ATOM 678 N N . GLY A 1 83 ? 8.792 -19.559 9.192 1.00 77.75 83 GLY A N 1
ATOM 679 C CA . GLY A 1 83 ? 8.162 -20.334 10.271 1.00 77.75 83 GLY A CA 1
ATOM 680 C C . GLY A 1 83 ? 8.120 -19.681 11.661 1.00 77.75 83 GLY A C 1
ATOM 681 O O . GLY A 1 83 ? 7.346 -20.145 12.490 1.00 77.75 83 GLY A O 1
ATOM 682 N N . VAL A 1 84 ? 8.819 -18.563 11.913 1.00 85.56 84 VAL A N 1
ATOM 683 C CA . VAL A 1 84 ? 8.815 -17.868 13.230 1.00 85.56 84 VAL A CA 1
ATOM 684 C C . VAL A 1 84 ? 7.459 -17.243 13.622 1.00 85.56 84 VAL A C 1
ATOM 686 O O . VAL A 1 84 ? 7.298 -16.717 14.716 1.00 85.56 84 VAL A O 1
ATOM 689 N N . GLY A 1 85 ? 6.463 -17.282 12.730 1.00 85.50 85 GLY A N 1
ATOM 690 C CA . GLY A 1 85 ? 5.114 -16.774 13.005 1.00 85.50 85 GLY A CA 1
ATOM 691 C C . GLY A 1 85 ? 4.864 -15.314 12.609 1.00 85.50 85 GLY A C 1
ATOM 692 O O . GLY A 1 85 ? 3.891 -14.729 13.079 1.00 85.50 85 GLY A O 1
ATOM 693 N N . LYS A 1 86 ? 5.685 -14.726 11.722 1.00 86.69 86 LYS A N 1
ATOM 694 C CA . LYS A 1 86 ? 5.514 -13.340 11.227 1.00 86.69 86 LYS A CA 1
ATOM 695 C C . LYS A 1 86 ? 4.104 -13.062 10.711 1.00 86.69 86 LYS A C 1
ATOM 697 O O . LYS A 1 86 ? 3.471 -12.119 11.167 1.00 86.69 86 LYS A O 1
ATOM 702 N N . SER A 1 87 ? 3.580 -13.911 9.834 1.00 84.12 87 SER A N 1
ATOM 703 C CA . SER A 1 87 ? 2.251 -13.742 9.239 1.00 84.12 87 SER A CA 1
ATOM 704 C C . SER A 1 87 ? 1.138 -13.788 10.284 1.00 84.12 87 SER A C 1
ATOM 706 O O . SER A 1 87 ? 0.195 -13.002 10.225 1.00 84.12 87 SER A O 1
ATOM 708 N N . THR A 1 88 ? 1.272 -14.655 11.295 1.00 86.56 88 THR A N 1
ATOM 709 C CA . THR A 1 88 ? 0.350 -14.718 12.440 1.00 86.56 88 THR A CA 1
ATOM 710 C C . THR A 1 88 ? 0.405 -13.434 13.266 1.00 86.56 88 THR A C 1
ATOM 712 O O . THR A 1 88 ? -0.637 -12.897 13.644 1.00 86.56 88 THR A O 1
ATOM 715 N N . PHE A 1 89 ? 1.608 -12.915 13.523 1.00 91.06 89 PHE A N 1
ATOM 716 C CA . PHE A 1 89 ? 1.789 -11.640 14.210 1.00 91.06 89 PHE A CA 1
ATOM 717 C C . PHE A 1 89 ? 1.178 -10.486 13.408 1.00 91.06 89 PHE A C 1
ATOM 719 O O . PHE A 1 89 ? 0.382 -9.731 13.955 1.00 91.06 89 PHE A O 1
ATOM 726 N N . ILE A 1 90 ? 1.472 -10.391 12.109 1.00 92.25 90 ILE A N 1
ATOM 727 C CA . ILE A 1 90 ? 0.936 -9.364 11.204 1.00 92.25 90 ILE A CA 1
ATOM 728 C C . ILE A 1 90 ? -0.592 -9.410 11.171 1.00 92.25 90 ILE A C 1
ATOM 730 O O . ILE A 1 90 ? -1.231 -8.363 11.261 1.00 92.25 90 ILE A O 1
ATOM 734 N N . ALA A 1 91 ? -1.187 -10.605 11.091 1.00 90.69 91 ALA A N 1
ATOM 735 C CA . ALA A 1 91 ? -2.636 -10.777 11.125 1.00 90.69 91 ALA A CA 1
ATOM 736 C C . ALA A 1 91 ? -3.242 -10.210 12.415 1.00 90.69 91 ALA A C 1
ATOM 738 O O . ALA A 1 91 ? -4.150 -9.380 12.364 1.00 90.69 91 ALA A O 1
ATOM 739 N N . SER A 1 92 ? -2.730 -10.649 13.566 1.00 93.69 92 SER A N 1
ATOM 740 C CA . SER A 1 92 ? -3.248 -10.260 14.880 1.00 93.69 92 SER A CA 1
ATOM 741 C C . SER A 1 92 ? -3.010 -8.779 15.173 1.00 93.69 92 SER A C 1
ATOM 743 O O . SER A 1 92 ? -3.932 -8.074 15.580 1.00 93.69 92 SER A O 1
ATOM 745 N N . PHE A 1 93 ? -1.803 -8.282 14.904 1.00 95.81 93 PHE A N 1
ATOM 746 C CA . PHE A 1 93 ? -1.437 -6.881 15.088 1.00 95.81 93 PHE A CA 1
ATOM 747 C C . PHE A 1 93 ? -2.221 -5.960 14.148 1.00 95.81 93 PHE A C 1
ATOM 749 O O . PHE A 1 93 ? -2.753 -4.943 14.582 1.00 95.81 93 PHE A O 1
ATOM 756 N N . GLY A 1 94 ? -2.373 -6.334 12.875 1.00 95.75 94 GLY A N 1
ATOM 757 C CA . GLY A 1 94 ? -3.179 -5.579 11.918 1.00 95.75 94 GLY A CA 1
ATOM 758 C C . GLY A 1 94 ? -4.645 -5.481 12.345 1.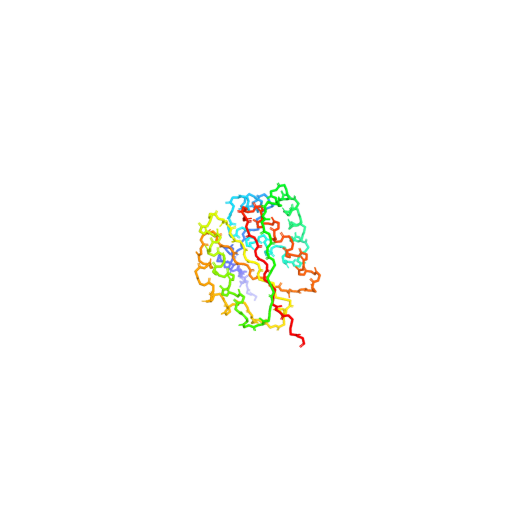00 95.75 94 GLY A C 1
ATOM 759 O O . GLY A 1 94 ? -5.223 -4.397 12.303 1.00 95.75 94 GLY A O 1
ATOM 760 N N . MET A 1 95 ? -5.237 -6.582 12.819 1.00 96.56 95 MET A N 1
ATOM 761 C CA . MET A 1 95 ? -6.608 -6.578 13.345 1.00 96.56 95 MET A CA 1
ATOM 762 C C . MET A 1 95 ? -6.748 -5.721 14.607 1.00 96.56 95 MET A C 1
ATOM 764 O O . MET A 1 95 ? -7.737 -5.004 14.738 1.00 96.56 95 MET A O 1
ATOM 768 N N . TYR A 1 96 ? -5.761 -5.753 15.504 1.00 97.38 96 TYR A N 1
ATOM 769 C CA . TYR A 1 96 ? -5.726 -4.872 16.671 1.00 97.38 96 TYR A CA 1
ATOM 770 C C . TYR A 1 96 ? -5.687 -3.395 16.259 1.00 97.38 96 TYR A C 1
ATOM 772 O O . TYR A 1 96 ? -6.462 -2.585 16.749 1.00 97.38 96 TYR A O 1
ATOM 780 N N . GLN A 1 97 ? -4.847 -3.031 15.295 1.00 97.94 97 GLN A N 1
ATOM 781 C CA . GLN A 1 97 ? -4.741 -1.644 14.834 1.00 97.94 97 GLN A CA 1
ATOM 782 C C . GLN A 1 97 ? -6.033 -1.163 14.163 1.00 97.94 97 GLN A C 1
ATOM 784 O O . GLN A 1 97 ? -6.467 -0.033 14.381 1.00 97.94 97 GLN A O 1
ATOM 789 N N . ILE A 1 98 ? -6.698 -2.047 13.422 1.00 97.75 98 ILE A N 1
ATOM 790 C CA . ILE A 1 98 ? -8.039 -1.806 12.885 1.00 97.75 98 ILE A CA 1
ATOM 791 C C . ILE A 1 98 ? -9.062 -1.595 14.003 1.00 97.75 98 ILE A C 1
ATOM 793 O O . ILE A 1 98 ? -9.873 -0.678 13.909 1.00 97.75 98 ILE A O 1
ATOM 797 N N . SER A 1 99 ? -9.013 -2.374 15.090 1.00 97.38 99 SER A N 1
ATOM 798 C CA . SER A 1 99 ? -9.901 -2.143 16.238 1.00 97.38 99 SER A CA 1
ATOM 799 C C . SER A 1 99 ? -9.611 -0.822 16.960 1.00 97.38 99 SER A C 1
ATOM 801 O O . SER A 1 99 ? -10.488 -0.310 17.645 1.00 97.38 99 SER A O 1
ATOM 803 N N . GLN A 1 100 ? -8.417 -0.245 16.781 1.00 97.81 100 GLN A N 1
ATOM 804 C CA . GLN A 1 100 ? -8.074 1.123 17.201 1.00 97.81 100 GLN A CA 1
ATOM 805 C C . GLN A 1 100 ? -8.481 2.197 16.167 1.00 97.81 100 GLN A C 1
ATOM 807 O O . GLN A 1 100 ? -8.047 3.346 16.256 1.00 97.81 100 GLN A O 1
ATOM 812 N N . GLY A 1 101 ? -9.274 1.839 15.153 1.00 97.44 101 GLY A N 1
ATOM 813 C CA . GLY A 1 101 ? -9.771 2.751 14.121 1.00 97.44 101 GLY A CA 1
ATOM 814 C C . GLY A 1 101 ? -8.773 3.079 13.008 1.00 97.44 101 GLY A C 1
ATOM 815 O O . GLY A 1 101 ? -9.022 4.002 12.236 1.00 97.44 101 GLY A O 1
ATOM 816 N N . LYS A 1 102 ? -7.646 2.358 12.906 1.00 98.00 102 LYS A N 1
ATOM 817 C CA . LYS A 1 102 ? -6.625 2.592 11.872 1.00 98.00 102 LYS A CA 1
ATOM 818 C C . LYS A 1 102 ? -6.925 1.825 10.590 1.00 98.00 102 LYS A C 1
ATOM 820 O O . LYS A 1 102 ? -7.315 0.658 10.615 1.00 98.00 102 LYS A O 1
ATOM 825 N N . LYS A 1 103 ? -6.624 2.436 9.447 1.00 97.81 103 LYS A N 1
ATOM 826 C CA . LYS A 1 103 ? -6.585 1.746 8.154 1.00 97.81 103 LYS A CA 1
ATOM 827 C C . LYS A 1 103 ? -5.186 1.158 7.934 1.00 97.81 103 LYS A C 1
ATOM 829 O O . LYS A 1 103 ? -4.187 1.873 8.000 1.00 97.81 103 LYS A O 1
ATOM 834 N N . VAL A 1 104 ? -5.102 -0.149 7.678 1.00 97.94 104 VAL A N 1
ATOM 835 C CA . VAL A 1 104 ? -3.838 -0.910 7.657 1.00 97.94 104 VAL A CA 1
ATOM 836 C C . VAL A 1 104 ? -3.513 -1.404 6.249 1.00 97.94 104 VAL A C 1
ATOM 838 O O . VAL A 1 104 ? -4.336 -2.054 5.606 1.00 97.94 104 VAL A O 1
ATOM 841 N N . ALA A 1 105 ? -2.306 -1.128 5.764 1.00 96.50 105 ALA A N 1
ATOM 842 C CA . ALA A 1 105 ? -1.754 -1.725 4.554 1.00 96.50 105 ALA A CA 1
ATOM 843 C C . ALA A 1 105 ? -0.624 -2.694 4.918 1.00 96.50 105 ALA A C 1
ATOM 845 O O . ALA A 1 105 ? 0.227 -2.374 5.742 1.00 96.50 105 ALA A O 1
ATOM 846 N N . VAL A 1 106 ? -0.596 -3.865 4.287 1.00 94.12 106 VAL A N 1
ATOM 847 C CA . VAL A 1 106 ? 0.469 -4.864 4.408 1.00 94.12 106 VAL A CA 1
ATOM 848 C C . VAL A 1 106 ? 1.095 -5.073 3.034 1.00 94.12 106 VAL A C 1
ATOM 850 O O . VAL A 1 106 ? 0.419 -5.479 2.084 1.00 94.12 106 VAL A O 1
ATOM 853 N N . LEU A 1 107 ? 2.389 -4.792 2.935 1.00 90.94 107 LEU A N 1
ATOM 854 C CA . LEU A 1 107 ? 3.206 -4.939 1.738 1.00 90.94 107 LEU A CA 1
ATOM 855 C C . LEU A 1 107 ? 4.178 -6.097 1.967 1.00 90.94 107 LEU A C 1
ATOM 857 O O . LEU A 1 107 ? 5.156 -5.956 2.699 1.00 90.94 107 LEU A O 1
ATOM 861 N N . ALA A 1 108 ? 3.898 -7.246 1.359 1.00 84.81 108 ALA A N 1
ATOM 862 C CA . ALA A 1 108 ? 4.768 -8.414 1.457 1.00 84.81 108 ALA A CA 1
ATOM 863 C C . ALA A 1 108 ? 5.805 -8.364 0.333 1.00 84.81 108 ALA A C 1
ATOM 865 O O . ALA A 1 108 ? 5.454 -8.434 -0.846 1.00 84.81 108 ALA A O 1
ATOM 866 N N . VAL A 1 109 ? 7.072 -8.203 0.697 1.00 77.44 109 VAL A N 1
ATOM 867 C CA . VAL A 1 109 ? 8.206 -8.039 -0.209 1.00 77.44 109 VAL A CA 1
ATOM 868 C C . VAL A 1 109 ? 9.066 -9.296 -0.159 1.00 77.44 109 VAL A C 1
ATOM 870 O O . VAL A 1 109 ? 9.731 -9.577 0.835 1.00 77.44 109 VAL A O 1
ATOM 873 N N . ASP A 1 110 ? 9.085 -10.046 -1.256 1.00 69.38 110 ASP A N 1
ATOM 874 C CA . ASP A 1 110 ? 9.909 -11.245 -1.382 1.00 69.38 110 ASP A CA 1
ATOM 875 C C . ASP A 1 110 ? 10.913 -11.093 -2.534 1.00 69.38 110 ASP A C 1
ATOM 877 O O . ASP A 1 110 ? 10.505 -11.218 -3.693 1.00 69.38 110 ASP A O 1
ATOM 881 N N . PRO A 1 111 ? 12.211 -10.849 -2.256 1.00 57.84 111 PRO A N 1
ATOM 882 C CA . PRO A 1 111 ? 13.236 -10.725 -3.291 1.00 57.84 111 PRO A CA 1
ATOM 883 C C . PRO A 1 111 ? 13.453 -12.015 -4.104 1.00 57.84 111 PRO A C 1
ATOM 885 O O . PRO A 1 111 ? 13.990 -11.937 -5.206 1.00 57.84 111 PRO A O 1
ATOM 888 N N . SER A 1 112 ? 13.028 -13.181 -3.601 1.00 54.72 112 SER A N 1
ATOM 889 C CA . SER A 1 112 ? 13.187 -14.489 -4.261 1.00 54.72 112 SER A CA 1
ATOM 890 C C . SER A 1 112 ? 12.018 -14.881 -5.182 1.00 54.72 112 SER A C 1
ATOM 892 O O . SER A 1 112 ? 12.166 -15.755 -6.038 1.00 54.72 112 SER A O 1
ATOM 894 N N . SER A 1 113 ? 10.884 -14.175 -5.089 1.00 50.09 113 SER A N 1
ATOM 895 C CA . SER A 1 113 ? 9.633 -14.477 -5.814 1.00 50.09 113 SER A CA 1
ATOM 896 C C . SER A 1 113 ? 9.708 -14.411 -7.349 1.00 50.09 113 SER A C 1
ATOM 898 O O . SER A 1 113 ? 8.791 -14.871 -8.031 1.00 50.09 113 SER A O 1
ATOM 900 N N . GLY A 1 114 ? 10.789 -13.863 -7.918 1.00 42.09 114 GLY A N 1
ATOM 901 C CA . GLY A 1 114 ? 11.064 -13.924 -9.358 1.00 42.09 114 GLY A CA 1
ATOM 902 C C . GLY A 1 114 ? 11.499 -15.315 -9.849 1.00 42.09 114 GLY A C 1
ATOM 903 O O . GLY A 1 114 ? 11.349 -15.612 -11.033 1.00 42.09 114 GLY A O 1
ATOM 904 N N . VAL A 1 115 ? 12.006 -16.171 -8.951 1.00 38.69 115 VAL A N 1
ATOM 905 C CA . VAL A 1 115 ? 12.573 -17.497 -9.267 1.00 38.69 115 VAL A CA 1
ATOM 906 C C . VAL A 1 115 ? 11.608 -18.623 -8.892 1.00 38.69 115 VAL A C 1
ATOM 908 O O . VAL A 1 115 ? 11.415 -19.558 -9.668 1.00 38.69 115 VAL A O 1
ATOM 911 N N . THR A 1 116 ? 10.935 -18.517 -7.747 1.00 36.09 116 THR A N 1
ATOM 912 C CA . THR A 1 116 ? 9.923 -19.474 -7.289 1.00 36.09 116 THR A CA 1
ATOM 913 C C . THR A 1 116 ? 8.551 -18.804 -7.333 1.00 36.09 116 THR A C 1
ATOM 915 O O . THR A 1 116 ? 8.281 -17.845 -6.619 1.00 36.09 116 THR A O 1
ATOM 918 N N . ARG A 1 117 ? 7.625 -19.314 -8.156 1.00 37.50 117 ARG A N 1
ATOM 919 C CA . ARG A 1 117 ? 6.209 -18.866 -8.194 1.00 37.50 117 ARG A CA 1
ATOM 920 C C . ARG A 1 117 ? 5.431 -19.179 -6.903 1.00 37.50 117 ARG A C 1
ATOM 922 O O . ARG A 1 117 ? 4.203 -19.155 -6.891 1.00 37.50 117 ARG A O 1
ATOM 929 N N . GLU A 1 118 ? 6.129 -19.496 -5.825 1.00 46.81 118 GLU A N 1
ATOM 930 C CA . GLU A 1 118 ? 5.595 -20.003 -4.576 1.00 46.81 118 GLU A CA 1
ATOM 931 C C . GLU A 1 118 ? 6.237 -19.221 -3.441 1.00 46.81 118 GLU A C 1
ATOM 933 O O . GLU A 1 118 ? 7.454 -19.261 -3.288 1.00 46.81 118 GLU A O 1
ATOM 938 N N . SER A 1 119 ? 5.419 -18.483 -2.682 1.00 48.28 119 SER A N 1
ATOM 939 C CA . SER A 1 119 ? 5.809 -17.963 -1.361 1.00 48.28 119 SER A CA 1
ATOM 940 C C . SER A 1 119 ? 4.672 -17.199 -0.659 1.00 48.28 119 SER A C 1
ATOM 942 O O . SER A 1 119 ? 4.485 -17.367 0.538 1.00 48.28 119 SER A O 1
ATOM 944 N N . ILE A 1 120 ? 3.811 -16.457 -1.377 1.00 46.22 120 ILE A N 1
ATOM 945 C CA . ILE A 1 120 ? 2.807 -15.590 -0.708 1.00 46.22 120 ILE A CA 1
ATOM 946 C C . ILE A 1 120 ? 1.354 -16.074 -0.870 1.00 46.22 120 ILE A C 1
ATOM 948 O O . ILE A 1 120 ? 0.495 -15.806 -0.027 1.00 46.22 120 ILE A O 1
ATOM 952 N N . LEU A 1 121 ? 1.030 -16.812 -1.938 1.00 44.22 121 LEU A N 1
ATOM 953 C CA . LEU A 1 121 ? -0.358 -17.228 -2.185 1.00 44.22 121 LEU A CA 1
ATOM 954 C C . LEU A 1 121 ? -0.848 -18.291 -1.182 1.00 44.22 121 LEU A C 1
ATOM 956 O O . LEU A 1 121 ? -2.024 -18.281 -0.829 1.00 44.22 121 LEU A O 1
ATOM 960 N N . GLY A 1 122 ? 0.056 -19.138 -0.674 1.00 43.8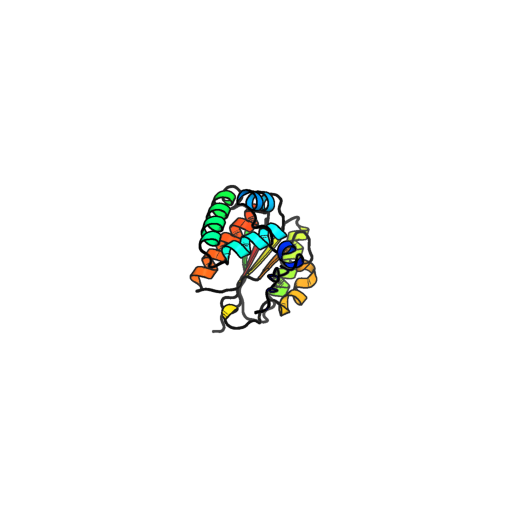8 122 GLY A N 1
ATOM 961 C CA . GLY A 1 122 ? -0.234 -20.143 0.359 1.00 43.88 122 GLY A CA 1
ATOM 962 C C . GLY A 1 122 ? -0.382 -19.579 1.777 1.00 43.88 122 GLY A C 1
ATOM 963 O O . GLY A 1 122 ? -0.869 -20.280 2.657 1.00 43.88 122 GLY A O 1
ATOM 964 N N . ASP A 1 123 ? -0.004 -18.317 1.998 1.00 52.44 123 ASP A N 1
ATOM 965 C CA . ASP A 1 123 ? -0.044 -17.669 3.315 1.00 52.44 123 ASP A CA 1
ATOM 966 C C . ASP A 1 123 ? -1.267 -16.746 3.493 1.00 52.44 123 ASP A C 1
ATOM 968 O O . ASP A 1 123 ? -1.652 -16.381 4.605 1.00 52.44 123 ASP A O 1
ATOM 972 N N . LYS A 1 124 ? -1.981 -16.433 2.400 1.00 51.38 124 LYS A N 1
ATOM 973 C CA . LYS A 1 124 ? -3.266 -15.710 2.464 1.00 51.38 124 LYS A CA 1
ATOM 974 C C . LYS A 1 124 ? -4.330 -16.451 3.276 1.00 51.38 124 LYS A C 1
ATOM 976 O O . LYS A 1 124 ? -5.133 -15.789 3.925 1.00 51.38 124 LYS A O 1
ATOM 981 N N . THR A 1 125 ? -4.300 -17.784 3.302 1.00 44.41 125 THR A N 1
ATOM 982 C CA . THR A 1 125 ? -5.179 -18.606 4.153 1.00 44.41 125 THR A CA 1
ATOM 983 C C . THR A 1 125 ? -4.848 -18.486 5.645 1.00 44.41 125 THR A C 1
ATOM 985 O O . THR A 1 125 ? -5.700 -18.795 6.473 1.00 44.41 125 THR A O 1
ATOM 988 N N . ARG A 1 126 ? -3.658 -17.985 6.022 1.00 50.09 126 ARG A N 1
ATOM 989 C CA . ARG A 1 126 ? -3.276 -17.713 7.424 1.00 50.09 126 ARG A CA 1
ATOM 990 C C . ARG A 1 126 ? -3.648 -16.300 7.888 1.00 50.09 126 ARG A C 1
ATOM 992 O O . ARG A 1 126 ? -3.893 -16.091 9.072 1.00 50.09 126 ARG A O 1
ATOM 999 N N . MET A 1 127 ? -3.783 -15.345 6.965 1.00 59.34 127 MET A N 1
ATOM 1000 C CA . MET A 1 127 ? -4.265 -13.974 7.222 1.00 59.34 127 MET A CA 1
A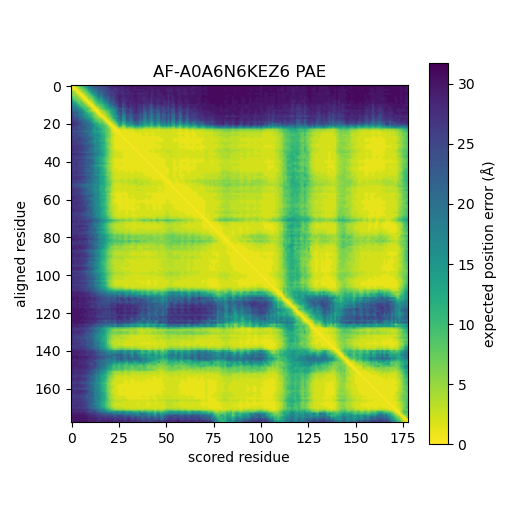TOM 1001 C C . MET A 1 127 ? -5.752 -13.793 6.870 1.00 59.34 127 MET A C 1
ATOM 1003 O O . MET A 1 127 ? -6.184 -12.734 6.408 1.00 59.34 127 MET A O 1
ATOM 1007 N N . ASP A 1 128 ? -6.559 -14.831 7.066 1.00 71.00 128 ASP A N 1
ATOM 1008 C CA . ASP A 1 128 ? -7.906 -14.945 6.496 1.00 71.00 128 ASP A CA 1
ATOM 1009 C C . ASP A 1 128 ? -8.888 -13.863 6.998 1.00 71.00 128 ASP A C 1
ATOM 1011 O O . ASP A 1 128 ? -9.746 -13.387 6.254 1.00 71.00 128 ASP A O 1
ATOM 1015 N N . LYS A 1 129 ? -8.737 -13.416 8.254 1.00 82.88 129 LYS A N 1
ATOM 1016 C CA . LYS A 1 129 ? -9.535 -12.313 8.824 1.00 82.88 129 LYS A CA 1
ATOM 1017 C C . LYS A 1 129 ? -9.073 -10.949 8.314 1.00 82.88 129 LYS A C 1
ATOM 1019 O O . LYS A 1 129 ? -9.890 -10.161 7.843 1.00 82.88 129 LYS A O 1
ATOM 1024 N N . LEU A 1 130 ? -7.765 -10.690 8.372 1.00 87.69 130 LEU A N 1
ATOM 1025 C CA . LEU A 1 130 ? -7.190 -9.410 7.961 1.00 87.69 130 LEU A CA 1
ATOM 1026 C C . LEU A 1 130 ? -7.407 -9.172 6.462 1.00 87.69 130 LEU A C 1
ATOM 1028 O O . LEU A 1 130 ? -7.875 -8.112 6.073 1.00 87.69 130 LEU A O 1
ATOM 1032 N N . SER A 1 131 ? -7.161 -10.173 5.617 1.00 85.00 131 SER A N 1
ATOM 1033 C CA . SER A 1 131 ? -7.290 -10.059 4.155 1.00 85.00 131 SER A CA 1
ATOM 1034 C C . SER A 1 131 ? -8.703 -9.721 3.666 1.00 85.00 131 SER A C 1
ATOM 1036 O O . SER A 1 131 ? -8.853 -9.142 2.589 1.00 85.00 131 SER A O 1
ATOM 1038 N N . ARG A 1 132 ? -9.735 -10.050 4.453 1.00 88.62 132 ARG A N 1
ATOM 1039 C CA . ARG A 1 132 ? -11.145 -9.761 4.150 1.00 88.62 132 ARG A CA 1
ATOM 1040 C C . ARG A 1 132 ? -11.638 -8.450 4.763 1.00 88.62 132 ARG A C 1
ATOM 1042 O O . ARG A 1 132 ? -12.733 -8.002 4.427 1.00 88.62 132 ARG A O 1
ATOM 1049 N N . HIS A 1 133 ? -10.857 -7.816 5.638 1.00 94.38 133 HIS A N 1
ATOM 1050 C CA . HIS A 1 133 ? -11.295 -6.614 6.337 1.00 94.38 133 HIS A CA 1
ATOM 1051 C C . HIS A 1 133 ? -11.311 -5.384 5.412 1.00 94.38 133 HIS A C 1
ATOM 1053 O O . HIS A 1 133 ? -10.352 -5.096 4.689 1.00 94.38 133 HIS A O 1
ATOM 1059 N N . GLN A 1 134 ? -12.387 -4.594 5.471 1.00 94.12 134 GLN A N 1
ATOM 1060 C CA . GLN A 1 134 ? -12.580 -3.399 4.631 1.00 94.12 134 GLN A CA 1
ATOM 1061 C C . GLN A 1 134 ? -11.639 -2.230 4.962 1.00 94.12 134 GLN A C 1
ATOM 1063 O O . GLN A 1 134 ? -11.505 -1.295 4.172 1.00 94.12 134 GLN A O 1
ATOM 1068 N N . GLN A 1 135 ? -10.937 -2.299 6.094 1.00 96.94 135 GLN A N 1
ATOM 1069 C CA . GLN A 1 135 ? -9.864 -1.365 6.459 1.00 96.94 135 GLN A CA 1
ATOM 1070 C C . GLN A 1 135 ? -8.450 -1.930 6.250 1.00 96.94 135 GLN A C 1
ATOM 1072 O O . GLN A 1 135 ? -7.482 -1.198 6.417 1.00 96.94 135 GLN A O 1
ATOM 1077 N N . ALA A 1 136 ? -8.318 -3.194 5.831 1.00 96.00 136 ALA A N 1
ATOM 1078 C CA . ALA A 1 136 ? -7.032 -3.827 5.545 1.00 96.00 136 ALA A CA 1
ATOM 1079 C C . ALA A 1 136 ? -6.762 -3.986 4.043 1.00 96.00 136 ALA A C 1
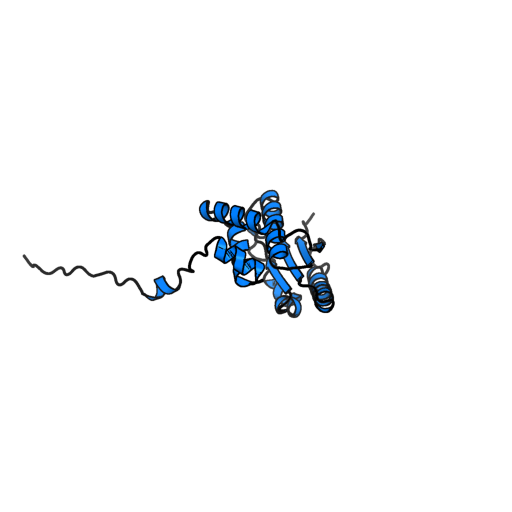ATOM 1081 O O . ALA A 1 136 ? -7.607 -4.514 3.319 1.00 96.00 136 ALA A O 1
ATOM 1082 N N . TYR A 1 137 ? -5.585 -3.600 3.569 1.00 94.94 137 TYR A N 1
ATOM 1083 C CA . TYR A 1 137 ? -5.147 -3.844 2.196 1.00 94.94 137 TYR A CA 1
ATOM 1084 C C . TYR A 1 137 ? -3.872 -4.665 2.191 1.00 94.94 137 TYR A C 1
ATOM 1086 O O . TYR A 1 137 ? -2.896 -4.283 2.821 1.00 94.94 137 TYR A O 1
ATOM 1094 N N . ILE A 1 138 ? -3.875 -5.794 1.487 1.00 91.06 138 ILE A N 1
ATOM 1095 C CA . ILE A 1 138 ? -2.726 -6.699 1.437 1.00 91.06 138 ILE A CA 1
ATOM 1096 C C . ILE A 1 138 ? -2.251 -6.809 -0.005 1.00 91.06 138 ILE A C 1
ATOM 1098 O O . ILE A 1 138 ? -2.980 -7.302 -0.873 1.00 91.06 138 ILE A O 1
ATOM 1102 N N . ARG A 1 139 ? -1.009 -6.389 -0.250 1.00 87.00 139 ARG A N 1
ATOM 1103 C CA . ARG A 1 139 ? -0.367 -6.453 -1.560 1.00 87.00 139 ARG A CA 1
ATOM 1104 C C . ARG A 1 139 ? 0.893 -7.321 -1.490 1.00 87.00 139 ARG A C 1
ATOM 1106 O O . ARG A 1 139 ? 1.893 -6.884 -0.926 1.00 87.00 139 ARG A O 1
ATOM 1113 N N . PRO A 1 140 ? 0.883 -8.520 -2.101 1.00 77.94 140 PRO A N 1
ATOM 1114 C CA . PRO A 1 140 ? 2.126 -9.209 -2.419 1.00 77.94 140 PRO A CA 1
ATOM 1115 C C . PRO A 1 140 ? 2.852 -8.417 -3.501 1.00 77.94 140 PRO A C 1
ATOM 1117 O O . PRO A 1 140 ? 2.256 -8.151 -4.547 1.00 77.94 140 PRO A O 1
ATOM 1120 N N . SER A 1 141 ? 4.095 -8.032 -3.256 1.00 66.62 141 SER A N 1
ATOM 1121 C CA . SER A 1 141 ? 4.975 -7.444 -4.259 1.00 66.62 141 SER A CA 1
ATOM 1122 C C . SER A 1 141 ? 5.768 -8.557 -4.929 1.00 66.62 141 SER A C 1
ATOM 1124 O O . SER A 1 141 ? 6.320 -9.426 -4.256 1.00 66.62 141 SER A O 1
ATOM 1126 N N . ALA A 1 142 ? 5.810 -8.543 -6.256 1.00 56.75 142 ALA A N 1
ATOM 1127 C CA . ALA A 1 142 ? 6.665 -9.441 -7.012 1.00 56.75 142 ALA A CA 1
ATOM 1128 C C . ALA A 1 142 ? 8.021 -8.759 -7.226 1.00 56.75 142 ALA A C 1
ATOM 1130 O O . ALA A 1 142 ? 8.099 -7.676 -7.817 1.00 56.75 142 ALA A O 1
ATOM 1131 N N . ALA A 1 143 ? 9.096 -9.382 -6.748 1.00 54.31 143 ALA A N 1
ATOM 1132 C CA . ALA A 1 143 ? 10.447 -8.932 -7.044 1.00 54.31 143 ALA A CA 1
ATOM 1133 C C . ALA A 1 143 ? 10.816 -9.365 -8.465 1.00 54.31 143 ALA A C 1
ATOM 1135 O O . ALA A 1 143 ? 11.358 -10.439 -8.694 1.00 54.31 143 ALA A O 1
ATOM 1136 N N . TRP A 1 144 ? 10.475 -8.529 -9.443 1.00 51.84 144 TRP A N 1
ATOM 1137 C CA . TRP A 1 144 ? 10.878 -8.741 -10.838 1.00 51.84 144 TRP A CA 1
ATOM 1138 C C . TRP A 1 144 ? 12.297 -8.241 -11.133 1.00 51.84 144 TRP A C 1
ATOM 1140 O O . TRP A 1 144 ? 12.804 -8.469 -12.224 1.00 51.84 144 TRP A O 1
ATOM 1150 N N . ASP A 1 145 ? 12.920 -7.527 -10.195 1.00 53.16 145 ASP A N 1
ATOM 1151 C CA . ASP A 1 145 ? 14.174 -6.813 -10.412 1.00 53.16 145 ASP A CA 1
ATOM 1152 C C . ASP A 1 145 ? 15.077 -6.889 -9.180 1.00 53.16 145 ASP A C 1
ATOM 1154 O O . ASP A 1 145 ? 14.637 -7.272 -8.096 1.00 53.16 145 ASP A O 1
ATOM 1158 N N . SER A 1 146 ? 16.337 -6.482 -9.355 1.00 61.00 146 SER A N 1
ATOM 1159 C CA . SER A 1 146 ? 17.341 -6.357 -8.288 1.00 61.00 146 SER A CA 1
ATOM 1160 C C . SER A 1 146 ? 16.787 -5.784 -6.970 1.00 61.00 146 SER A C 1
ATOM 1162 O O . SER A 1 146 ? 15.857 -4.974 -6.963 1.00 61.00 146 SER A O 1
ATOM 1164 N N . LEU A 1 147 ? 17.431 -6.108 -5.842 1.00 63.31 147 LEU A N 1
ATOM 1165 C CA . LEU A 1 147 ? 17.064 -5.606 -4.507 1.00 63.31 147 LEU A CA 1
ATOM 1166 C C . LEU A 1 147 ? 16.846 -4.076 -4.467 1.00 63.31 147 LEU A C 1
ATOM 1168 O O . LEU A 1 147 ? 15.936 -3.592 -3.794 1.00 63.31 147 LEU A O 1
ATOM 1172 N N . ARG A 1 148 ? 17.633 -3.306 -5.236 1.00 62.28 148 ARG A N 1
ATOM 1173 C CA . ARG A 1 148 ? 17.469 -1.844 -5.364 1.00 62.28 148 ARG A CA 1
ATOM 1174 C C . ARG A 1 148 ? 16.154 -1.455 -6.044 1.00 62.28 148 ARG A C 1
ATOM 1176 O O . ARG A 1 148 ? 15.491 -0.525 -5.589 1.00 62.28 148 ARG A O 1
ATOM 1183 N N . GLY A 1 149 ? 15.767 -2.160 -7.107 1.00 68.62 149 GLY A N 1
ATOM 1184 C CA . GLY A 1 149 ? 14.498 -1.935 -7.804 1.00 68.62 149 GLY A CA 1
ATOM 1185 C C . GLY A 1 149 ? 13.292 -2.258 -6.922 1.00 68.62 149 GLY A C 1
ATOM 1186 O O . GLY A 1 149 ? 12.310 -1.514 -6.919 1.00 68.62 149 GLY A O 1
ATOM 1187 N N . VAL A 1 150 ? 13.399 -3.314 -6.112 1.00 74.56 150 VAL A N 1
ATOM 1188 C CA . VAL A 1 150 ? 12.384 -3.680 -5.115 1.00 74.56 150 VAL A CA 1
ATOM 1189 C C . VAL A 1 150 ? 12.230 -2.586 -4.060 1.00 74.56 150 VAL A C 1
ATOM 1191 O O . VAL A 1 150 ? 11.114 -2.147 -3.796 1.00 74.56 150 VAL A O 1
ATOM 1194 N N . ALA A 1 151 ? 13.334 -2.085 -3.501 1.00 77.69 151 ALA A N 1
ATOM 1195 C CA . ALA A 1 151 ? 13.292 -1.023 -2.497 1.00 77.69 151 ALA A CA 1
ATOM 1196 C C . ALA A 1 151 ? 12.630 0.266 -3.025 1.00 77.69 151 ALA A C 1
ATOM 1198 O O . ALA A 1 151 ? 11.808 0.865 -2.328 1.00 77.69 151 ALA A O 1
ATOM 1199 N N . HIS A 1 152 ? 12.937 0.667 -4.266 1.00 84.31 152 HIS A N 1
ATOM 1200 C CA . HIS A 1 152 ? 12.337 1.852 -4.890 1.00 84.31 152 HIS A CA 1
ATOM 1201 C C . HIS A 1 152 ? 10.820 1.710 -5.059 1.00 84.31 152 HIS A C 1
ATOM 1203 O O . HIS A 1 152 ? 10.058 2.553 -4.587 1.00 84.31 152 HIS A O 1
ATOM 1209 N N . LYS A 1 153 ? 10.377 0.602 -5.664 1.00 86.88 153 LYS A N 1
ATOM 1210 C CA . LYS A 1 153 ? 8.951 0.327 -5.899 1.00 86.88 153 LYS A CA 1
ATOM 1211 C C . LYS A 1 153 ? 8.171 0.196 -4.593 1.00 86.88 153 LYS A C 1
ATOM 1213 O O . LYS A 1 153 ? 7.038 0.668 -4.503 1.00 86.88 153 LYS A O 1
ATOM 1218 N N . THR A 1 154 ? 8.774 -0.400 -3.563 1.00 89.12 154 THR A N 1
ATOM 1219 C CA . THR A 1 154 ? 8.174 -0.469 -2.224 1.00 89.12 154 THR A CA 1
ATOM 1220 C C . THR A 1 154 ? 7.980 0.928 -1.647 1.00 89.12 154 THR A C 1
ATOM 1222 O O . THR A 1 154 ? 6.893 1.229 -1.161 1.00 89.12 154 THR A O 1
ATOM 1225 N N . ARG A 1 155 ? 8.976 1.819 -1.756 1.00 92.12 155 ARG A N 1
ATOM 1226 C CA . ARG A 1 155 ? 8.845 3.210 -1.297 1.00 92.12 155 ARG A CA 1
ATOM 1227 C C . ARG A 1 155 ? 7.703 3.941 -2.003 1.00 92.12 155 ARG A C 1
ATOM 1229 O O . ARG A 1 155 ? 6.909 4.594 -1.337 1.00 92.12 155 ARG A O 1
ATOM 1236 N N . GLU A 1 156 ? 7.591 3.823 -3.320 1.00 94.88 156 GLU A N 1
ATOM 1237 C CA . GLU A 1 156 ? 6.498 4.454 -4.075 1.00 94.88 156 GLU A CA 1
ATOM 1238 C C . GLU A 1 156 ? 5.133 3.848 -3.726 1.00 94.88 156 GLU A C 1
ATOM 1240 O O . GLU A 1 156 ? 4.148 4.565 -3.570 1.00 94.88 156 GLU A O 1
ATOM 1245 N N . THR A 1 157 ? 5.079 2.534 -3.506 1.00 95.25 157 THR A N 1
ATOM 1246 C CA . THR A 1 157 ? 3.863 1.843 -3.055 1.00 95.25 157 THR A CA 1
ATOM 1247 C C . THR A 1 157 ? 3.404 2.336 -1.684 1.00 95.25 157 THR A C 1
ATOM 1249 O O . THR A 1 157 ? 2.206 2.541 -1.483 1.00 95.25 157 THR A O 1
ATOM 1252 N N . ILE A 1 158 ? 4.340 2.561 -0.754 1.00 96.44 158 ILE A N 1
ATOM 1253 C CA . ILE A 1 158 ? 4.059 3.172 0.552 1.00 96.44 158 ILE A CA 1
ATOM 1254 C C . ILE A 1 158 ? 3.394 4.535 0.340 1.00 96.44 158 ILE A C 1
ATOM 1256 O O . ILE A 1 158 ? 2.318 4.758 0.880 1.00 96.44 158 ILE A O 1
ATOM 1260 N N . LEU A 1 159 ? 3.970 5.403 -0.498 1.00 97.81 159 LEU A N 1
ATOM 1261 C CA . LEU A 1 159 ? 3.418 6.737 -0.776 1.00 97.81 159 LEU A CA 1
ATOM 1262 C C . LEU A 1 159 ? 1.985 6.676 -1.327 1.00 97.81 159 LEU A C 1
ATOM 1264 O O . LEU A 1 159 ? 1.120 7.419 -0.870 1.00 97.81 159 LEU A O 1
ATOM 1268 N N . LEU A 1 160 ? 1.700 5.759 -2.258 1.00 97.88 160 LEU A N 1
ATOM 1269 C CA . LEU A 1 160 ? 0.338 5.582 -2.775 1.00 97.88 160 LEU A CA 1
ATOM 1270 C C . LEU A 1 160 ? -0.640 5.081 -1.702 1.00 97.88 160 LEU A C 1
ATOM 1272 O O . LEU A 1 160 ? -1.798 5.495 -1.690 1.00 97.88 160 LEU A O 1
ATOM 1276 N N . CYS A 1 161 ? -0.194 4.211 -0.791 1.00 97.81 161 CYS A N 1
ATOM 1277 C CA . CYS A 1 161 ? -1.019 3.778 0.338 1.00 97.81 161 CYS A CA 1
ATOM 1278 C C . CYS A 1 161 ? -1.288 4.941 1.305 1.00 97.81 161 CYS A C 1
ATOM 1280 O O . CYS A 1 161 ? -2.420 5.124 1.741 1.00 97.81 161 CYS A O 1
ATOM 1282 N N . GLU A 1 162 ? -0.290 5.768 1.606 1.00 98.38 162 GLU A N 1
ATOM 1283 C CA . GLU A 1 162 ? -0.490 6.948 2.458 1.00 98.38 162 GLU A CA 1
ATOM 1284 C C . GLU A 1 162 ? -1.505 7.912 1.844 1.00 98.38 162 GLU A C 1
ATOM 1286 O O . GLU A 1 162 ? -2.461 8.301 2.511 1.00 98.38 162 GLU A O 1
ATOM 1291 N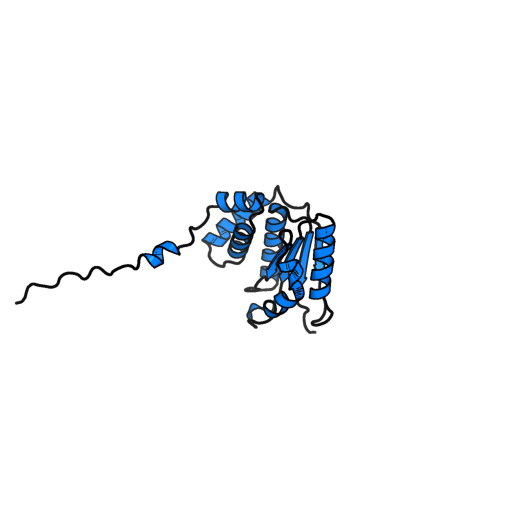 N . ALA A 1 163 ? -1.361 8.211 0.550 1.00 98.38 163 ALA A N 1
ATOM 1292 C CA . ALA A 1 163 ? -2.311 9.047 -0.178 1.00 98.38 163 ALA A CA 1
ATOM 1293 C C . ALA A 1 163 ? -3.729 8.445 -0.210 1.00 98.38 163 ALA A C 1
ATOM 1295 O O . ALA A 1 163 ? -4.707 9.187 -0.215 1.00 98.38 163 ALA A O 1
ATOM 1296 N N . ALA A 1 164 ? -3.857 7.114 -0.165 1.00 98.19 164 ALA A N 1
ATOM 1297 C CA . ALA A 1 164 ? -5.137 6.410 -0.047 1.00 98.19 164 ALA A CA 1
ATOM 1298 C C . ALA A 1 164 ? -5.704 6.341 1.387 1.00 98.19 164 ALA A C 1
ATOM 1300 O O . ALA A 1 164 ? -6.666 5.598 1.649 1.00 98.19 164 ALA A O 1
ATOM 1301 N N . GLY A 1 165 ? -5.103 7.077 2.324 1.00 97.94 165 GLY A N 1
ATOM 1302 C CA . GLY A 1 165 ? -5.554 7.206 3.706 1.00 97.94 165 GLY A CA 1
ATOM 1303 C C . GLY A 1 165 ? -5.221 6.006 4.590 1.00 97.94 165 GLY A C 1
ATOM 1304 O O . GLY A 1 165 ? -5.958 5.744 5.535 1.00 97.94 16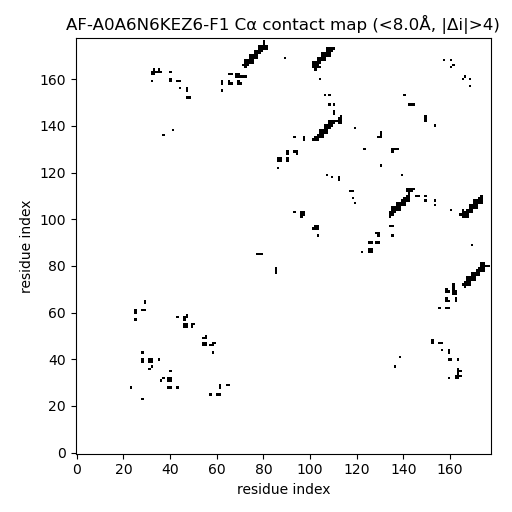5 GLY A O 1
ATOM 1305 N N . TYR A 1 166 ? -4.183 5.225 4.269 1.00 98.31 166 TYR A N 1
ATOM 1306 C CA . TYR A 1 166 ? -3.695 4.180 5.175 1.00 98.31 166 TYR A CA 1
ATOM 1307 C C . TYR A 1 166 ? -2.812 4.791 6.271 1.00 98.31 166 TYR A C 1
ATOM 1309 O O . TYR A 1 166 ? -1.780 5.394 5.983 1.00 98.31 166 TYR A O 1
ATOM 1317 N N . ASP A 1 167 ? -3.210 4.604 7.530 1.00 97.44 167 ASP A N 1
ATOM 1318 C CA . ASP A 1 167 ? -2.531 5.160 8.708 1.00 97.44 167 ASP A CA 1
ATOM 1319 C C . ASP A 1 167 ? -1.350 4.309 9.174 1.00 97.44 167 ASP A C 1
ATOM 1321 O O . ASP A 1 167 ? -0.433 4.804 9.827 1.00 97.44 167 ASP A O 1
ATOM 1325 N N . MET A 1 168 ? -1.394 3.010 8.887 1.00 97.81 168 MET A N 1
ATOM 1326 C CA . MET A 1 168 ? -0.345 2.068 9.242 1.00 97.81 168 MET A CA 1
ATOM 1327 C C . MET A 1 168 ? 0.045 1.246 8.027 1.00 97.81 168 MET A C 1
ATOM 1329 O O . MET A 1 168 ? -0.801 0.614 7.394 1.00 97.81 168 MET A O 1
ATOM 1333 N N . ILE A 1 169 ? 1.341 1.220 7.741 1.00 97.56 169 ILE A N 1
ATOM 1334 C CA . ILE A 1 169 ? 1.906 0.465 6.632 1.00 97.56 169 ILE A CA 1
ATOM 1335 C C . ILE A 1 169 ? 2.922 -0.519 7.191 1.00 97.56 169 ILE A C 1
ATOM 1337 O O . ILE A 1 169 ? 3.963 -0.131 7.715 1.00 97.56 169 ILE A O 1
ATOM 1341 N N . ILE A 1 170 ? 2.607 -1.802 7.081 1.00 95.31 170 ILE A N 1
ATOM 1342 C CA . ILE A 1 170 ? 3.464 -2.906 7.488 1.00 95.31 170 ILE A CA 1
ATOM 1343 C C . ILE A 1 170 ? 4.186 -3.413 6.243 1.00 95.31 170 ILE A C 1
ATOM 1345 O O . ILE A 1 170 ? 3.546 -3.760 5.253 1.00 95.31 170 ILE A O 1
ATOM 1349 N N . VAL A 1 171 ? 5.511 -3.462 6.289 1.00 92.38 171 VAL A N 1
ATOM 1350 C CA . VAL A 1 171 ? 6.348 -4.032 5.234 1.00 92.38 171 VAL A CA 1
ATOM 1351 C C . VAL A 1 171 ? 6.971 -5.306 5.773 1.00 92.38 171 VAL A C 1
ATOM 1353 O O . VAL A 1 171 ? 7.785 -5.260 6.692 1.00 92.38 171 VAL A O 1
ATOM 1356 N N . GLU A 1 172 ? 6.588 -6.442 5.208 1.00 86.69 172 GLU A N 1
ATOM 1357 C CA . GLU A 1 172 ? 7.183 -7.731 5.542 1.00 86.69 172 GLU A CA 1
ATOM 1358 C C . GLU A 1 172 ? 8.243 -8.091 4.505 1.00 86.69 172 GLU A C 1
ATOM 1360 O O . GLU A 1 172 ? 7.976 -8.012 3.307 1.00 86.69 172 GLU A O 1
ATOM 1365 N N . THR A 1 173 ? 9.420 -8.530 4.951 1.00 77.69 173 THR A N 1
ATOM 1366 C CA . THR A 1 173 ? 10.405 -9.174 4.075 1.00 77.69 173 THR A CA 1
ATOM 1367 C C . THR A 1 173 ? 10.490 -10.666 4.354 1.00 77.69 173 THR A C 1
ATOM 1369 O O . THR A 1 173 ? 10.543 -11.082 5.517 1.00 77.69 173 THR A O 1
ATOM 1372 N N . VAL A 1 174 ? 10.586 -11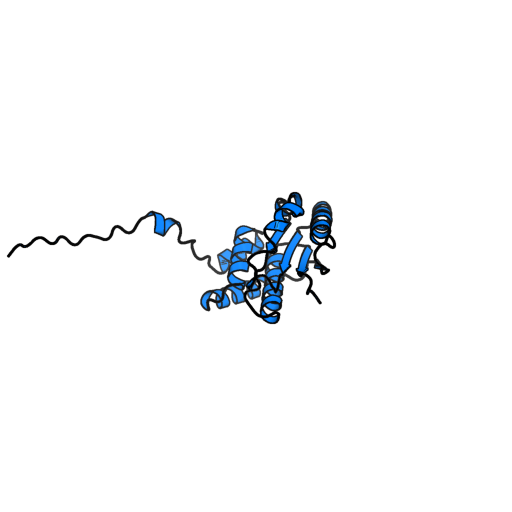.477 3.300 1.00 64.88 174 VAL A N 1
ATOM 1373 C CA . VAL A 1 174 ? 10.949 -12.894 3.448 1.00 64.88 174 VAL A CA 1
ATOM 1374 C C . VAL A 1 174 ? 12.417 -12.972 3.873 1.00 64.88 174 VAL A C 1
ATOM 1376 O O . VAL A 1 174 ? 13.283 -12.346 3.263 1.00 64.88 174 VAL A O 1
ATOM 1379 N N . GLY A 1 175 ? 12.677 -13.673 4.980 1.00 54.81 175 GLY A N 1
ATOM 1380 C CA . GLY A 1 175 ? 14.009 -13.787 5.568 1.00 54.81 175 GLY A CA 1
ATOM 1381 C C . GLY A 1 175 ? 14.999 -14.419 4.592 1.00 54.81 175 GLY A C 1
ATOM 1382 O O . GLY A 1 175 ? 14.701 -15.444 3.984 1.00 54.81 175 GLY A O 1
ATOM 1383 N N . VAL A 1 176 ? 16.173 -13.802 4.461 1.00 49.47 176 VAL A N 1
ATOM 1384 C CA . VAL A 1 176 ? 17.314 -14.380 3.748 1.00 49.47 176 VAL A CA 1
ATOM 1385 C C . VAL A 1 176 ? 17.726 -15.641 4.511 1.00 49.47 176 VAL A C 1
ATOM 1387 O O . VAL A 1 176 ? 17.975 -15.567 5.715 1.00 49.47 176 VAL A O 1
ATOM 1390 N N . VAL A 1 177 ? 17.746 -16.797 3.848 1.00 43.94 177 VAL A N 1
ATOM 1391 C CA . VAL A 1 177 ? 18.473 -17.964 4.367 1.00 43.94 177 VAL A CA 1
ATOM 1392 C C . VAL A 1 177 ? 19.954 -17.590 4.385 1.00 43.94 177 VAL A C 1
ATOM 1394 O O . VAL A 1 177 ? 20.478 -17.165 3.356 1.00 43.94 177 VAL A O 1
ATOM 1397 N N . GLN A 1 178 ? 20.571 -17.640 5.567 1.00 36.00 178 GLN A N 1
ATOM 1398 C CA . GLN A 1 178 ? 22.027 -17.556 5.707 1.00 36.00 178 GLN A CA 1
ATOM 1399 C C . GLN A 1 178 ? 22.694 -18.750 5.032 1.00 36.00 178 GLN A C 1
ATOM 1401 O O . GLN A 1 178 ? 22.115 -19.858 5.112 1.00 36.00 178 GLN A O 1
#

Mean predicted aligned error: 10.3 Å